Protein AF-A0A1V8SCP2-F1 (afdb_monomer_lite)

Radius of gyration: 25.93 Å; chains: 1; bounding box: 61×87×74 Å

Structure (mmCIF, N/CA/C/O backbone):
data_AF-A0A1V8SCP2-F1
#
_entry.id   AF-A0A1V8SCP2-F1
#
loop_
_atom_site.group_PDB
_atom_site.id
_atom_site.type_symbol
_atom_site.label_atom_id
_atom_site.label_alt_id
_atom_site.label_comp_id
_atom_site.label_asym_id
_atom_site.label_entity_id
_atom_site.label_seq_id
_atom_site.pdbx_PDB_ins_code
_atom_site.Cartn_x
_atom_site.Cartn_y
_atom_site.Cartn_z
_atom_site.occupancy
_atom_site.B_iso_or_equiv
_atom_site.auth_seq_id
_atom_site.auth_comp_id
_atom_site.auth_asym_id
_atom_site.auth_atom_id
_atom_site.pdbx_PDB_model_num
ATOM 1 N N . MET A 1 1 ? 30.614 64.309 38.536 1.00 39.06 1 MET A N 1
ATOM 2 C CA . MET A 1 1 ? 30.114 64.742 37.214 1.00 39.06 1 MET A CA 1
ATOM 3 C C . MET A 1 1 ? 30.644 63.769 36.173 1.00 39.06 1 MET A C 1
ATOM 5 O O . MET A 1 1 ? 31.859 63.655 36.070 1.00 39.06 1 MET A O 1
ATOM 9 N N . PRO A 1 2 ? 29.774 63.002 35.500 1.00 41.06 2 PRO A N 1
ATOM 10 C CA . PRO A 1 2 ? 30.178 62.049 34.470 1.00 41.06 2 PRO A CA 1
ATOM 11 C C . PRO A 1 2 ? 30.396 62.758 33.118 1.00 41.06 2 PRO A C 1
ATOM 13 O O . PRO A 1 2 ? 29.703 63.740 32.846 1.00 41.06 2 PRO A O 1
ATOM 16 N N . PRO A 1 3 ? 31.311 62.282 32.254 1.00 45.09 3 PRO A N 1
ATOM 17 C CA . PRO A 1 3 ? 31.335 62.657 30.844 1.00 45.09 3 PRO A CA 1
ATOM 18 C C . PRO A 1 3 ? 30.371 61.780 30.009 1.00 45.09 3 PRO A C 1
ATOM 20 O O . PRO A 1 3 ? 30.014 60.680 30.436 1.00 45.09 3 PRO A O 1
ATOM 23 N N . PRO A 1 4 ? 29.916 62.272 28.840 1.00 39.94 4 PRO A N 1
ATOM 24 C CA . PRO A 1 4 ? 28.719 61.782 28.158 1.00 39.94 4 PRO A CA 1
ATOM 25 C C . PRO A 1 4 ? 28.940 60.566 27.244 1.00 39.94 4 PRO A C 1
ATOM 27 O O . PRO A 1 4 ? 30.050 60.260 26.807 1.00 39.94 4 PRO A O 1
ATOM 30 N N . ALA A 1 5 ? 27.817 59.901 26.961 1.00 35.22 5 ALA A N 1
ATOM 31 C CA . ALA A 1 5 ? 27.655 58.682 26.179 1.00 35.22 5 ALA A CA 1
ATOM 32 C C . ALA A 1 5 ? 28.136 58.794 24.718 1.00 35.22 5 ALA A C 1
ATOM 34 O O . ALA A 1 5 ? 27.916 59.799 24.042 1.00 35.22 5 ALA A O 1
ATOM 35 N N . ARG A 1 6 ? 28.753 57.713 24.222 1.00 36.31 6 ARG A N 1
ATOM 36 C CA . ARG A 1 6 ? 29.070 57.490 22.804 1.00 36.31 6 ARG A CA 1
ATOM 37 C C . ARG A 1 6 ? 27.878 56.825 22.107 1.00 36.31 6 ARG A C 1
ATOM 39 O O . ARG A 1 6 ? 27.448 55.761 22.540 1.00 36.31 6 ARG A O 1
ATOM 46 N N . ASN A 1 7 ? 27.409 57.418 21.009 1.00 36.25 7 ASN A N 1
ATOM 47 C CA . ASN A 1 7 ? 26.539 56.753 20.034 1.00 36.25 7 ASN A CA 1
ATOM 48 C C . ASN A 1 7 ? 27.289 55.594 19.352 1.00 36.25 7 ASN A C 1
ATOM 50 O O . ASN A 1 7 ? 28.447 55.791 18.961 1.00 36.25 7 ASN A O 1
ATOM 54 N N . PRO A 1 8 ? 26.658 54.429 19.128 1.00 36.25 8 PRO A N 1
ATOM 55 C CA . PRO A 1 8 ? 27.168 53.448 18.186 1.00 36.25 8 PRO A CA 1
ATOM 56 C C . PRO A 1 8 ? 26.881 53.896 16.748 1.00 36.25 8 PRO A C 1
ATOM 58 O O . PRO A 1 8 ? 25.813 54.416 16.432 1.00 36.25 8 PRO A O 1
ATOM 61 N N . ARG A 1 9 ? 27.893 53.711 15.902 1.00 33.97 9 ARG A N 1
ATOM 62 C CA . ARG A 1 9 ? 27.873 53.917 14.455 1.00 33.97 9 ARG A CA 1
ATOM 63 C C . ARG A 1 9 ? 27.003 52.846 13.791 1.00 33.97 9 ARG A C 1
ATOM 65 O O . ARG A 1 9 ? 27.095 51.685 14.176 1.00 33.97 9 ARG A O 1
ATOM 72 N N . ASN A 1 10 ? 26.239 53.250 12.778 1.00 32.25 10 ASN A N 1
ATOM 73 C CA . ASN A 1 10 ? 25.689 52.349 11.768 1.00 32.25 10 ASN A CA 1
ATOM 74 C C . ASN A 1 10 ? 26.851 51.590 11.113 1.00 32.25 10 ASN A C 1
ATOM 76 O O . ASN A 1 10 ? 27.764 52.222 10.579 1.00 32.25 10 ASN A O 1
ATOM 80 N N . GLY A 1 11 ? 26.830 50.265 11.227 1.00 29.78 11 GLY A N 1
ATOM 81 C CA . GLY A 1 11 ? 27.619 49.363 10.403 1.00 29.78 11 GLY A CA 1
ATOM 82 C C . GLY A 1 11 ? 26.740 48.913 9.248 1.00 29.78 11 GLY A C 1
ATOM 83 O O . GLY A 1 11 ? 25.728 48.256 9.474 1.00 29.78 11 GLY A O 1
ATOM 84 N N . ASP A 1 12 ? 27.105 49.355 8.050 1.00 32.94 12 ASP A N 1
ATOM 85 C CA . ASP A 1 12 ? 26.730 48.715 6.800 1.00 32.94 12 ASP A CA 1
ATOM 86 C C . ASP A 1 12 ? 27.425 47.348 6.778 1.00 32.94 12 ASP A C 1
ATOM 88 O O . ASP A 1 12 ? 28.654 47.302 6.747 1.00 32.94 12 ASP A O 1
ATOM 92 N N . ASP A 1 13 ? 26.653 46.262 6.839 1.00 34.16 13 ASP A N 1
ATOM 93 C CA . ASP A 1 13 ? 27.154 44.916 6.564 1.00 34.16 13 ASP A CA 1
ATOM 94 C C . ASP A 1 13 ? 26.587 44.438 5.223 1.00 34.16 13 ASP A C 1
ATOM 96 O O . ASP A 1 13 ? 25.376 44.407 4.987 1.00 34.16 13 ASP A O 1
ATOM 100 N N . ASP A 1 14 ? 27.545 44.121 4.358 1.00 31.27 14 ASP A N 1
ATOM 101 C CA . ASP A 1 14 ? 27.488 43.610 2.999 1.00 31.27 14 ASP A CA 1
ATOM 102 C C . ASP A 1 14 ? 26.334 42.638 2.704 1.00 31.27 14 ASP A C 1
ATOM 104 O O . ASP A 1 14 ? 26.290 41.497 3.174 1.00 31.27 14 ASP A O 1
ATOM 108 N N . VAL A 1 15 ? 25.458 43.064 1.790 1.00 34.59 15 VAL A N 1
ATOM 109 C CA . VAL A 1 15 ? 24.628 42.168 0.980 1.00 34.59 15 VAL A CA 1
ATOM 110 C C . VAL A 1 15 ? 25.565 41.492 -0.018 1.00 34.59 15 VAL A C 1
ATOM 112 O O . VAL A 1 15 ? 25.874 42.044 -1.071 1.00 34.59 15 VAL A O 1
ATOM 115 N N . SER A 1 16 ? 26.076 40.321 0.355 1.00 34.06 16 SER A N 1
ATOM 116 C CA . SER A 1 16 ? 26.804 39.448 -0.561 1.00 34.06 16 SER A CA 1
ATOM 117 C C . SER A 1 16 ? 25.814 38.620 -1.377 1.00 34.06 16 SER A C 1
ATOM 119 O O . SER A 1 16 ? 24.875 38.037 -0.835 1.00 34.06 16 SER A O 1
ATOM 121 N N . ASP A 1 17 ? 26.044 38.631 -2.690 1.00 31.28 17 ASP A N 1
ATOM 122 C CA . ASP A 1 17 ? 25.367 37.864 -3.732 1.00 31.28 17 ASP A CA 1
ATOM 123 C C . ASP A 1 17 ? 25.095 36.415 -3.304 1.00 31.28 17 ASP A C 1
ATOM 125 O O . ASP A 1 17 ? 26.002 35.581 -3.243 1.00 31.28 17 ASP A O 1
ATOM 129 N N . ILE A 1 18 ? 23.822 36.100 -3.066 1.00 33.47 18 ILE A N 1
ATOM 130 C CA . ILE A 1 18 ? 23.335 34.726 -3.145 1.00 33.47 18 ILE A CA 1
ATOM 131 C C . ILE A 1 18 ? 23.105 34.486 -4.630 1.00 33.47 18 ILE A C 1
ATOM 133 O O . ILE A 1 18 ? 22.145 34.979 -5.214 1.00 33.47 18 ILE A O 1
ATOM 137 N N . SER A 1 19 ? 24.059 33.797 -5.246 1.00 30.95 19 SER A N 1
ATOM 138 C CA . SER A 1 19 ? 23.885 33.233 -6.576 1.00 30.95 19 SER A CA 1
ATOM 139 C C . SER A 1 19 ? 22.699 32.276 -6.525 1.00 30.95 19 SER A C 1
ATOM 141 O O . SER A 1 19 ? 22.676 31.348 -5.716 1.00 30.95 19 SER A O 1
ATOM 143 N N . ASP A 1 20 ? 21.710 32.538 -7.374 1.00 30.92 20 ASP A N 1
ATOM 144 C CA . ASP A 1 20 ? 20.650 31.602 -7.714 1.00 30.92 20 ASP A CA 1
ATOM 145 C C . ASP A 1 20 ? 21.301 30.364 -8.355 1.00 30.92 20 ASP A C 1
ATOM 147 O O . ASP A 1 20 ? 21.484 30.293 -9.571 1.00 30.92 20 ASP A O 1
ATOM 151 N N . GLU A 1 21 ? 21.715 29.392 -7.539 1.00 32.94 21 GLU A N 1
ATOM 152 C CA . GLU A 1 21 ? 21.872 28.023 -8.018 1.00 32.94 21 GLU A CA 1
ATOM 153 C C . GLU A 1 21 ? 20.466 27.526 -8.362 1.00 32.94 21 GLU A C 1
ATOM 155 O O . GLU A 1 21 ? 19.689 27.135 -7.488 1.00 32.94 21 GLU A O 1
ATOM 160 N N . GLU A 1 22 ? 20.119 27.621 -9.649 1.00 32.94 22 GLU A N 1
ATOM 161 C CA . GLU A 1 22 ? 18.954 26.963 -10.230 1.00 32.94 22 GLU A CA 1
ATOM 162 C C . GLU A 1 22 ? 18.942 25.509 -9.754 1.00 32.94 22 GLU A C 1
ATOM 164 O O . GLU A 1 22 ? 19.836 24.720 -10.067 1.00 32.94 22 GLU A O 1
ATOM 169 N N . ALA A 1 23 ? 17.932 25.163 -8.953 1.00 34.56 23 ALA A N 1
ATOM 170 C CA . ALA A 1 23 ? 17.681 23.785 -8.580 1.00 34.56 23 ALA A CA 1
ATOM 171 C C . ALA A 1 23 ? 17.589 22.954 -9.875 1.00 34.56 23 ALA A C 1
ATOM 173 O O . ALA A 1 23 ? 16.829 23.342 -10.771 1.00 34.56 23 ALA A O 1
ATOM 174 N N . PRO A 1 24 ? 18.349 21.850 -10.009 1.00 34.34 24 PRO A N 1
ATOM 175 C CA . PRO A 1 24 ? 18.318 21.037 -11.215 1.00 34.34 24 PRO A CA 1
ATOM 176 C C . PRO A 1 24 ? 16.876 20.618 -11.490 1.00 34.34 24 PRO A C 1
ATOM 178 O O . PRO A 1 24 ? 16.173 20.147 -10.591 1.00 34.34 24 PRO A O 1
ATOM 181 N N . SER A 1 25 ? 16.415 20.868 -12.716 1.00 38.66 25 SER A N 1
ATOM 182 C CA . SER A 1 25 ? 15.028 20.611 -13.079 1.00 38.66 25 SER A CA 1
ATOM 183 C C . SER A 1 25 ? 14.723 19.124 -12.871 1.00 38.66 25 SER A C 1
ATOM 185 O O . SER A 1 25 ? 15.417 18.263 -13.409 1.00 38.66 25 SER A O 1
ATOM 187 N N . GLU A 1 26 ? 13.675 18.805 -12.103 1.00 47.06 26 GLU A N 1
ATOM 188 C CA . GLU A 1 26 ? 13.248 17.421 -11.801 1.00 47.06 26 GLU A CA 1
ATOM 189 C C . GLU A 1 26 ? 12.902 16.590 -13.063 1.00 47.06 26 GLU A C 1
ATOM 191 O O . GLU A 1 26 ? 12.574 15.411 -12.973 1.00 47.06 26 GLU A O 1
ATOM 196 N N . LEU A 1 27 ? 12.984 17.189 -14.255 1.00 47.53 27 LEU A N 1
ATOM 197 C CA . LEU A 1 27 ? 12.724 16.573 -15.552 1.00 47.53 27 LEU A CA 1
ATOM 198 C C . LEU A 1 27 ? 13.951 15.879 -16.173 1.00 47.53 27 LEU A C 1
ATOM 200 O O . LEU A 1 27 ? 13.768 15.104 -17.109 1.00 47.53 27 LEU A O 1
ATOM 204 N N . GLU A 1 28 ? 15.175 16.120 -15.684 1.00 50.97 28 GLU A N 1
ATOM 205 C CA . GLU A 1 28 ? 16.408 15.582 -16.299 1.00 50.97 28 GLU A CA 1
ATOM 206 C C . GLU A 1 28 ? 16.680 14.093 -16.008 1.00 50.97 28 GLU A C 1
ATOM 208 O O . GLU A 1 28 ? 17.511 13.491 -16.681 1.00 50.97 28 GLU A O 1
ATOM 213 N N . HIS A 1 29 ? 15.951 13.472 -15.074 1.00 60.38 29 HIS A N 1
ATOM 214 C CA . HIS A 1 29 ? 16.156 12.072 -14.657 1.00 60.38 29 HIS A CA 1
ATOM 215 C C . HIS A 1 29 ? 15.037 11.106 -15.078 1.00 60.38 29 HIS A C 1
ATOM 217 O O . HIS A 1 29 ? 14.964 9.980 -14.592 1.00 60.38 29 HIS A O 1
ATOM 223 N N . LEU A 1 30 ? 14.112 11.524 -15.947 1.00 74.00 30 LEU A N 1
ATOM 224 C CA . LEU A 1 30 ? 13.005 10.651 -16.345 1.00 74.00 30 LEU A CA 1
ATOM 225 C C . LEU A 1 30 ? 13.443 9.666 -17.443 1.00 74.00 30 LEU A C 1
ATOM 227 O O . LEU A 1 30 ? 14.057 10.092 -18.423 1.00 74.00 30 LEU A O 1
ATOM 231 N N . PRO A 1 31 ? 13.039 8.380 -17.367 1.00 82.06 31 PRO A N 1
ATOM 232 C CA . PRO A 1 31 ? 13.322 7.400 -18.410 1.00 82.06 31 PRO A CA 1
ATOM 233 C C . PRO A 1 31 ? 12.894 7.891 -19.795 1.00 82.06 31 PRO A C 1
ATOM 235 O O . PRO A 1 31 ? 11.731 8.261 -20.012 1.00 82.06 31 PRO A O 1
ATOM 238 N N . SER A 1 32 ? 13.833 7.884 -20.737 1.00 84.12 32 SER A N 1
ATOM 239 C CA . SER A 1 32 ? 13.619 8.349 -22.103 1.00 84.12 32 SER A CA 1
ATOM 240 C C . SER A 1 32 ? 12.860 7.323 -22.950 1.00 84.12 32 SER A C 1
ATOM 242 O O . SER A 1 32 ? 13.114 6.120 -22.918 1.00 84.12 32 SER A O 1
ATOM 244 N N . GLU A 1 33 ? 11.929 7.812 -23.771 1.00 86.44 33 GLU A N 1
ATOM 245 C CA . GLU A 1 33 ? 11.191 7.004 -24.756 1.00 86.44 33 GLU A CA 1
ATOM 246 C C . GLU A 1 33 ? 11.901 6.932 -26.117 1.00 86.44 33 GLU A C 1
ATOM 248 O O . GLU A 1 33 ? 11.378 6.348 -27.073 1.00 86.44 33 GLU A O 1
ATOM 253 N N . VAL A 1 34 ? 13.090 7.529 -26.223 1.00 89.12 34 VAL A N 1
ATOM 254 C CA . VAL A 1 34 ? 13.942 7.486 -27.413 1.00 89.12 34 VAL A CA 1
ATOM 255 C C . VAL A 1 34 ? 15.273 6.820 -27.089 1.00 89.12 34 VAL A C 1
ATOM 257 O O . VAL A 1 34 ? 15.707 6.768 -25.945 1.00 89.12 34 VAL A O 1
ATOM 260 N N . CYS A 1 35 ? 15.917 6.267 -28.116 1.00 90.69 35 CYS A N 1
ATOM 261 C CA . CYS A 1 35 ? 17.240 5.676 -27.961 1.00 90.69 35 CYS A CA 1
ATOM 262 C C . CYS A 1 35 ? 18.271 6.787 -27.730 1.00 90.69 35 CYS A C 1
ATOM 264 O O . CYS A 1 35 ? 18.383 7.682 -28.564 1.00 90.69 35 CYS A O 1
ATOM 266 N N . GLU A 1 36 ? 19.038 6.690 -26.649 1.00 91.50 36 GLU A N 1
ATOM 267 C CA . GLU A 1 36 ? 20.069 7.664 -26.257 1.00 91.50 36 GLU A CA 1
ATOM 268 C C . GLU A 1 36 ? 21.440 7.392 -26.901 1.00 91.50 36 GLU A C 1
ATOM 270 O O . GLU A 1 36 ? 22.417 8.077 -26.622 1.00 91.50 36 GLU A O 1
ATOM 275 N N . ASP A 1 37 ? 21.553 6.386 -27.776 1.00 89.88 37 ASP A N 1
ATOM 276 C CA . ASP A 1 37 ? 22.772 6.197 -28.566 1.00 89.88 37 ASP A CA 1
ATOM 277 C C . ASP A 1 37 ? 22.779 7.177 -29.746 1.00 89.88 37 ASP A C 1
ATOM 279 O O . ASP A 1 37 ? 22.026 6.988 -30.703 1.00 89.88 37 ASP A O 1
ATOM 283 N N . ASP A 1 38 ? 23.671 8.171 -29.717 1.00 87.50 38 ASP A N 1
ATOM 284 C CA . ASP A 1 38 ? 23.832 9.196 -30.767 1.00 87.50 38 ASP A CA 1
ATOM 285 C C . ASP A 1 38 ? 24.041 8.622 -32.179 1.00 87.50 38 ASP A C 1
ATOM 287 O O . ASP A 1 38 ? 23.791 9.283 -33.190 1.00 87.50 38 ASP A O 1
ATOM 291 N N . ARG A 1 39 ? 24.520 7.376 -32.285 1.00 86.88 39 ARG A N 1
ATOM 292 C CA . ARG A 1 39 ? 24.737 6.693 -33.573 1.00 86.88 39 ARG A CA 1
ATOM 293 C C . ARG A 1 39 ? 23.454 6.053 -34.108 1.00 86.88 39 ARG A C 1
ATOM 295 O O . ARG A 1 39 ? 23.434 5.569 -35.242 1.00 86.88 39 ARG A O 1
ATOM 302 N N . CYS A 1 40 ? 22.396 5.999 -33.303 1.00 87.75 40 CYS A N 1
ATOM 303 C CA . CYS A 1 40 ? 21.115 5.416 -33.664 1.00 87.75 40 CYS A CA 1
ATOM 304 C C . CYS A 1 40 ? 20.285 6.424 -34.465 1.00 87.75 40 CYS A C 1
ATOM 306 O O . CYS A 1 40 ? 19.596 7.277 -33.921 1.00 87.75 40 CYS A O 1
ATOM 308 N N . ALA A 1 41 ? 20.296 6.285 -35.790 1.00 73.12 41 ALA A N 1
ATOM 309 C CA . ALA A 1 41 ? 19.605 7.202 -36.698 1.00 73.12 41 ALA A CA 1
ATOM 310 C C . ALA A 1 41 ? 18.057 7.110 -36.688 1.00 73.12 41 ALA A C 1
ATOM 312 O O . ALA A 1 41 ? 17.411 7.768 -37.500 1.00 73.12 41 ALA A O 1
ATOM 313 N N . ALA A 1 42 ? 17.434 6.284 -35.836 1.00 63.78 42 ALA A N 1
ATOM 314 C CA . ALA A 1 42 ? 15.980 6.097 -35.832 1.00 63.78 42 ALA A CA 1
ATOM 315 C C . ALA A 1 42 ? 15.403 5.718 -34.460 1.00 63.78 42 ALA A C 1
ATOM 317 O O . ALA A 1 42 ? 16.036 5.006 -33.679 1.00 63.78 42 ALA A O 1
ATOM 318 N N . ALA A 1 43 ? 14.140 6.110 -34.248 1.00 63.44 43 ALA A N 1
ATOM 319 C CA . ALA A 1 43 ? 13.243 5.666 -33.179 1.00 63.44 43 ALA A CA 1
ATOM 320 C C . ALA A 1 43 ? 12.896 4.167 -33.316 1.00 63.44 43 ALA A C 1
ATOM 322 O O . ALA A 1 43 ? 11.756 3.786 -33.588 1.00 63.44 43 ALA A O 1
ATOM 323 N N . GLN A 1 44 ? 13.900 3.296 -33.195 1.00 72.88 44 GLN A N 1
ATOM 324 C CA . GLN A 1 44 ? 13.703 1.851 -33.235 1.00 72.88 44 GLN A CA 1
ATOM 325 C C . GLN A 1 44 ? 13.014 1.400 -31.947 1.00 72.88 44 GLN A C 1
ATOM 327 O O . GLN A 1 44 ? 13.635 1.345 -30.891 1.00 72.88 44 GLN A O 1
ATOM 332 N N . LYS A 1 45 ? 11.727 1.061 -32.044 1.00 82.00 45 LYS A N 1
ATOM 333 C CA . LYS A 1 45 ? 10.987 0.400 -30.964 1.00 82.00 45 LYS A CA 1
ATOM 334 C C . LYS A 1 45 ? 11.224 -1.123 -30.999 1.00 82.00 45 LYS A C 1
ATOM 336 O O . LYS A 1 45 ? 11.417 -1.668 -32.088 1.00 82.00 45 LYS A O 1
ATOM 341 N N . PRO A 1 46 ? 11.174 -1.828 -29.854 1.00 89.94 46 PRO A N 1
ATOM 342 C CA . PRO A 1 46 ? 10.978 -1.294 -28.504 1.00 89.94 46 PRO A CA 1
ATOM 343 C C . PRO A 1 46 ? 12.245 -0.627 -27.943 1.00 89.94 46 PRO A C 1
ATOM 345 O O . PRO A 1 46 ? 13.368 -1.054 -28.243 1.00 89.94 46 PRO A O 1
ATOM 348 N N . ILE A 1 47 ? 12.024 0.418 -27.140 1.00 92.44 47 ILE A N 1
ATOM 349 C CA . ILE A 1 47 ? 13.030 1.072 -26.295 1.00 92.44 47 ILE A CA 1
ATOM 350 C C . ILE A 1 47 ? 12.974 0.425 -24.915 1.00 92.44 47 ILE A C 1
ATOM 352 O O . ILE A 1 47 ? 11.892 0.122 -24.421 1.00 92.44 47 ILE A O 1
ATOM 356 N N . TRP A 1 48 ? 14.143 0.212 -24.325 1.00 94.06 48 TRP A N 1
ATOM 357 C CA . TRP A 1 48 ? 14.317 -0.380 -23.008 1.00 94.06 48 TRP A CA 1
ATOM 358 C C . TRP A 1 48 ? 15.123 0.570 -22.135 1.00 94.06 48 TRP A C 1
ATOM 360 O O . TRP A 1 48 ? 16.163 1.060 -22.572 1.00 94.06 48 TRP A O 1
ATOM 370 N N . HIS A 1 49 ? 14.671 0.784 -20.910 1.00 94.62 49 HIS A N 1
ATOM 371 C CA . HIS A 1 49 ? 15.372 1.539 -19.886 1.00 94.62 49 HIS A CA 1
ATOM 372 C C . HIS A 1 49 ? 16.135 0.588 -18.957 1.00 94.62 49 HIS A C 1
ATOM 374 O O . HIS A 1 49 ? 15.623 -0.469 -18.580 1.00 94.62 49 HIS A O 1
ATOM 380 N N . CYS A 1 50 ? 17.362 0.962 -18.598 1.00 92.50 50 CYS A N 1
ATOM 381 C CA . CYS A 1 50 ? 18.158 0.277 -17.590 1.00 92.50 50 CYS A CA 1
ATOM 382 C C . CYS A 1 50 ? 18.185 1.099 -16.300 1.00 92.50 50 CYS A C 1
ATOM 384 O O . CYS A 1 50 ? 18.846 2.133 -16.260 1.00 92.50 50 CYS A O 1
ATOM 386 N N . VAL A 1 51 ? 17.563 0.595 -15.231 1.00 88.88 51 VAL A N 1
ATOM 387 C CA . VAL A 1 51 ? 17.524 1.272 -13.917 1.00 88.88 51 VAL A CA 1
ATOM 388 C C . VAL A 1 51 ? 18.924 1.443 -13.307 1.00 88.88 51 VAL A C 1
ATOM 390 O O . VAL A 1 51 ? 19.199 2.404 -12.597 1.00 88.88 51 VAL A O 1
ATOM 393 N N . ASP A 1 52 ? 19.844 0.522 -13.597 1.00 88.12 52 ASP A N 1
ATOM 394 C CA . ASP A 1 52 ? 21.213 0.568 -13.074 1.00 88.12 52 ASP A CA 1
ATOM 395 C C . ASP A 1 52 ? 22.114 1.579 -13.790 1.00 88.12 52 ASP A C 1
ATOM 397 O O . ASP A 1 52 ? 23.042 2.117 -13.184 1.00 88.12 52 ASP A O 1
ATOM 401 N N . CYS A 1 53 ? 21.876 1.805 -15.082 1.00 90.94 53 CYS A N 1
ATOM 402 C CA . CYS A 1 53 ? 22.659 2.730 -15.901 1.00 90.94 53 CYS A CA 1
ATOM 403 C C . CYS A 1 53 ? 21.959 4.065 -16.143 1.00 90.94 53 CYS A C 1
ATOM 405 O O . CYS A 1 53 ? 22.544 4.892 -16.837 1.00 90.94 53 CYS A O 1
ATOM 407 N N . ASP A 1 54 ? 20.732 4.226 -15.644 1.00 90.81 54 ASP A N 1
ATOM 408 C CA . ASP A 1 54 ? 19.863 5.385 -15.861 1.00 90.81 54 ASP A CA 1
ATOM 409 C C . ASP A 1 54 ? 19.861 5.851 -17.327 1.00 90.81 54 ASP A C 1
ATOM 411 O O . ASP A 1 54 ? 20.162 6.993 -17.654 1.00 90.81 54 ASP A O 1
ATOM 415 N N . SER A 1 55 ? 19.664 4.902 -18.247 1.00 92.69 55 SER A N 1
ATOM 416 C CA . SER A 1 55 ? 19.739 5.177 -19.687 1.00 92.69 55 SER A CA 1
ATOM 417 C C . SER A 1 55 ? 18.885 4.231 -20.522 1.00 92.69 55 SER A C 1
ATOM 419 O O . SER A 1 55 ? 18.589 3.096 -20.123 1.00 92.69 55 SER A O 1
ATOM 421 N N . SER A 1 56 ? 18.475 4.715 -21.695 1.00 93.62 56 SER A N 1
ATOM 422 C CA . SER A 1 56 ? 17.420 4.112 -22.514 1.00 93.62 56 SER A CA 1
ATOM 423 C C . SER A 1 56 ? 17.902 3.808 -23.934 1.00 93.62 56 SER A C 1
ATOM 425 O O . SER A 1 56 ? 18.355 4.681 -24.673 1.00 93.62 56 SER A O 1
ATOM 427 N N . TYR A 1 57 ? 17.784 2.547 -24.358 1.00 93.69 57 TYR A N 1
ATOM 428 C CA . TYR A 1 57 ? 18.304 2.077 -25.646 1.00 93.69 57 TYR A CA 1
ATOM 429 C C . TYR A 1 57 ? 17.313 1.182 -26.381 1.00 93.69 57 TYR A C 1
ATOM 431 O O . TYR A 1 57 ? 16.589 0.384 -25.784 1.00 93.69 57 TYR A O 1
ATOM 439 N N . CYS A 1 58 ? 17.337 1.230 -27.713 1.00 93.25 58 CYS A N 1
ATOM 440 C CA . CYS A 1 58 ? 16.632 0.238 -28.518 1.00 93.25 58 CYS A CA 1
ATOM 441 C C . CYS A 1 58 ? 17.268 -1.153 -28.375 1.00 93.25 58 CYS A C 1
ATOM 443 O O . CYS A 1 58 ? 18.430 -1.306 -27.984 1.00 93.25 58 CYS A O 1
ATOM 445 N N . SER A 1 59 ? 16.525 -2.188 -28.769 1.00 92.06 59 SER A N 1
ATOM 446 C CA . SER A 1 59 ? 17.003 -3.582 -28.728 1.00 92.06 59 SER A CA 1
ATOM 447 C C . SER A 1 59 ? 18.350 -3.800 -29.434 1.00 92.06 59 SER A C 1
ATOM 449 O O . SER A 1 59 ? 19.133 -4.642 -28.994 1.00 92.06 59 SER A O 1
ATOM 451 N N . THR A 1 60 ? 18.619 -3.036 -30.496 1.00 91.50 60 THR A N 1
ATOM 452 C CA . THR A 1 60 ? 19.849 -3.107 -31.298 1.00 91.50 60 THR A CA 1
ATOM 453 C C . THR A 1 60 ? 21.031 -2.424 -30.610 1.00 91.50 60 THR A C 1
ATOM 455 O O . THR A 1 60 ? 22.139 -2.958 -30.618 1.00 91.50 60 THR A O 1
ATOM 458 N N . CYS A 1 61 ? 20.804 -1.262 -29.992 1.00 93.06 61 CYS A N 1
ATOM 459 C CA . CYS A 1 61 ? 21.843 -0.476 -29.325 1.00 93.06 61 CYS A CA 1
ATOM 460 C C . CYS A 1 61 ? 22.169 -0.990 -27.924 1.00 93.06 61 CYS A C 1
ATOM 462 O O . CYS A 1 61 ? 23.296 -0.808 -27.468 1.00 93.06 61 CYS A O 1
ATOM 464 N N . TRP A 1 62 ? 21.230 -1.675 -27.263 1.00 92.69 62 TRP A N 1
ATOM 465 C CA . TRP A 1 62 ? 21.424 -2.248 -25.932 1.00 92.69 62 TRP A CA 1
ATOM 466 C C . TRP A 1 62 ? 22.734 -3.041 -25.790 1.00 92.69 62 TRP A C 1
ATOM 468 O O . TRP A 1 62 ? 23.565 -2.636 -24.985 1.00 92.69 62 TRP A O 1
ATOM 478 N N . PRO A 1 63 ? 23.006 -4.107 -26.575 1.00 92.69 63 PRO A N 1
ATOM 479 C CA . PRO A 1 63 ? 24.228 -4.904 -26.415 1.00 92.69 63 PRO A CA 1
ATOM 480 C C . PRO A 1 63 ? 25.515 -4.175 -26.841 1.00 92.69 63 PRO A C 1
ATOM 482 O O . PRO A 1 63 ? 26.611 -4.695 -26.612 1.00 92.69 63 PRO A O 1
ATOM 485 N N . LEU A 1 64 ? 25.409 -3.008 -27.488 1.00 91.56 64 LEU A N 1
ATOM 486 C CA . LEU A 1 64 ? 26.566 -2.200 -27.886 1.00 91.56 64 LEU A CA 1
ATOM 487 C C . LEU A 1 64 ? 27.121 -1.386 -26.714 1.00 91.56 64 LEU A C 1
ATOM 489 O O . LEU A 1 64 ? 28.304 -1.029 -26.733 1.00 91.56 64 LEU A O 1
ATOM 493 N N . GLN A 1 65 ? 26.302 -1.140 -25.688 1.00 92.12 65 GLN A N 1
ATOM 494 C CA . GLN A 1 65 ? 26.714 -0.392 -24.507 1.00 92.12 65 GLN A CA 1
ATOM 495 C C . GLN A 1 65 ? 27.634 -1.232 -23.628 1.00 92.12 65 GLN A C 1
ATOM 497 O O . GLN A 1 65 ? 27.402 -2.419 -23.397 1.00 92.12 65 GLN A O 1
ATOM 502 N N . GLY A 1 66 ? 28.705 -0.609 -23.132 1.00 90.69 66 GLY A N 1
ATOM 503 C CA . GLY A 1 66 ? 29.731 -1.269 -22.321 1.00 90.69 66 GLY A CA 1
ATOM 504 C C . GLY A 1 66 ? 29.170 -2.101 -21.155 1.00 90.69 66 GLY A C 1
ATOM 505 O O . GLY A 1 66 ? 29.542 -3.275 -21.063 1.00 90.69 66 GLY A O 1
ATOM 506 N N . PRO A 1 67 ? 28.280 -1.539 -20.311 1.00 91.25 67 PRO A N 1
ATOM 507 C CA . PRO A 1 67 ? 27.660 -2.248 -19.184 1.00 91.25 67 PRO A CA 1
ATOM 508 C C . PRO A 1 67 ? 26.741 -3.406 -19.595 1.00 91.25 67 PRO A C 1
ATOM 510 O O . PRO A 1 67 ? 26.624 -4.389 -18.876 1.00 91.25 67 PRO A O 1
ATOM 513 N N . HIS A 1 68 ? 26.143 -3.340 -20.784 1.00 92.88 68 HIS A N 1
ATOM 514 C CA . HIS A 1 68 ? 25.147 -4.306 -21.261 1.00 92.88 68 HIS A CA 1
ATOM 515 C C . HIS A 1 68 ? 25.749 -5.458 -22.080 1.00 92.88 68 HIS A C 1
ATOM 517 O O . HIS A 1 68 ? 25.027 -6.294 -22.633 1.00 92.88 68 HIS A O 1
ATOM 523 N N . LYS A 1 69 ? 27.082 -5.513 -22.196 1.00 90.12 69 LYS A N 1
ATOM 524 C CA . LYS A 1 69 ? 27.760 -6.600 -22.904 1.00 90.12 69 LYS A CA 1
ATOM 525 C C . LYS A 1 69 ? 27.531 -7.942 -22.202 1.00 90.12 69 LYS A C 1
ATOM 527 O O . LYS A 1 69 ? 27.502 -7.998 -20.971 1.00 90.12 69 LYS A O 1
ATOM 532 N N . PRO A 1 70 ? 27.486 -9.056 -22.955 1.00 82.12 70 PRO A N 1
ATOM 533 C CA . PRO A 1 70 ? 27.407 -10.384 -22.361 1.00 82.12 70 PRO A CA 1
ATOM 534 C C . PRO A 1 70 ? 28.510 -10.584 -21.311 1.00 82.12 70 PRO A C 1
ATOM 536 O O . PRO A 1 70 ? 29.678 -10.299 -21.585 1.00 82.12 70 PRO A O 1
ATOM 539 N N . LYS A 1 71 ? 28.141 -11.109 -20.134 1.00 84.88 71 LYS A N 1
ATOM 540 C CA . LYS A 1 71 ? 28.996 -11.337 -18.943 1.00 84.88 71 LYS A CA 1
ATOM 541 C C . LYS A 1 71 ? 29.291 -10.114 -18.068 1.00 84.88 71 LYS A C 1
ATOM 543 O O . LYS A 1 71 ? 29.938 -10.284 -17.034 1.00 84.88 71 LYS A O 1
ATOM 548 N N . LYS A 1 72 ? 28.845 -8.913 -18.436 1.00 87.56 72 LYS A N 1
ATOM 549 C CA . LYS A 1 72 ? 28.799 -7.788 -17.496 1.00 87.56 72 LYS A CA 1
ATOM 550 C C . LYS A 1 72 ? 27.568 -7.922 -16.601 1.00 87.56 72 LYS A C 1
ATOM 552 O O . LYS A 1 72 ? 26.581 -8.544 -16.988 1.00 87.56 72 LYS A O 1
ATOM 557 N N . ARG A 1 73 ? 27.705 -7.432 -15.375 1.00 87.00 73 ARG A N 1
ATOM 558 C CA . ARG A 1 73 ? 26.725 -7.552 -14.298 1.00 87.00 73 ARG A CA 1
ATOM 559 C C . ARG A 1 73 ? 26.540 -6.178 -13.660 1.00 87.00 73 ARG A C 1
ATOM 561 O O . ARG A 1 73 ? 27.511 -5.416 -13.619 1.00 87.00 73 ARG A O 1
ATOM 568 N N . GLY A 1 74 ? 25.319 -5.915 -13.214 1.00 83.38 74 GLY A N 1
ATOM 569 C CA . GLY A 1 74 ? 24.910 -4.722 -12.492 1.00 83.38 74 GLY A CA 1
ATOM 570 C C . GLY A 1 74 ? 25.407 -4.716 -11.052 1.00 83.38 74 GLY A C 1
ATOM 571 O O . GLY A 1 74 ? 26.278 -5.508 -10.664 1.00 83.38 74 GLY A O 1
ATOM 572 N N . ARG A 1 75 ? 24.864 -3.794 -10.255 1.00 81.12 75 ARG A N 1
ATOM 573 C CA . ARG A 1 75 ? 25.272 -3.599 -8.847 1.00 81.12 75 ARG A CA 1
ATOM 574 C C . ARG A 1 75 ? 24.920 -4.793 -7.960 1.00 81.12 75 ARG A C 1
ATOM 576 O O . ARG A 1 75 ? 25.652 -5.100 -7.026 1.00 81.12 75 ARG A O 1
ATOM 583 N N . ASP A 1 76 ? 23.837 -5.469 -8.301 1.00 77.94 76 ASP A N 1
ATOM 584 C CA . ASP A 1 76 ? 23.303 -6.678 -7.671 1.00 77.94 76 ASP A CA 1
ATOM 585 C C . ASP A 1 76 ? 24.018 -7.970 -8.110 1.00 77.94 76 ASP A C 1
ATOM 587 O O . ASP A 1 76 ? 23.742 -9.059 -7.610 1.00 77.94 76 ASP A O 1
ATOM 591 N N . GLY A 1 77 ? 24.963 -7.876 -9.049 1.00 81.81 77 GLY A N 1
ATOM 592 C CA . GLY A 1 77 ? 25.620 -9.043 -9.621 1.00 81.81 77 GLY A CA 1
ATOM 593 C C . GLY A 1 77 ? 24.761 -9.803 -10.638 1.00 81.81 77 GLY A C 1
ATOM 594 O O . GLY A 1 77 ? 25.192 -10.874 -11.081 1.00 81.81 77 GLY A O 1
ATOM 595 N N . LEU A 1 78 ? 23.612 -9.276 -11.060 1.00 83.56 78 LEU A N 1
ATOM 596 C CA . LEU A 1 78 ? 22.755 -9.844 -12.100 1.00 83.56 78 LEU A CA 1
ATOM 597 C C . LEU A 1 78 ? 22.998 -9.157 -13.456 1.00 83.56 78 LEU A C 1
ATOM 599 O O . LEU A 1 78 ? 23.645 -8.111 -13.532 1.00 83.56 78 LEU A O 1
ATOM 603 N N . PRO A 1 79 ? 22.592 -9.764 -14.585 1.00 86.50 79 PRO A N 1
ATOM 604 C CA . PRO A 1 79 ? 22.584 -9.069 -15.868 1.00 86.50 79 PRO A CA 1
ATOM 605 C C . PRO A 1 79 ? 21.661 -7.848 -15.815 1.00 86.50 79 PRO A C 1
ATOM 607 O O . PRO A 1 79 ? 20.582 -7.921 -15.244 1.00 86.50 79 PRO A O 1
ATOM 610 N N . HIS A 1 80 ? 22.055 -6.762 -16.478 1.00 90.31 80 HIS A N 1
ATOM 611 C CA . HIS A 1 80 ? 21.215 -5.571 -16.586 1.00 90.31 80 HIS A CA 1
ATOM 612 C C . HIS A 1 80 ? 19.864 -5.920 -17.230 1.00 90.31 80 HIS A C 1
ATOM 614 O O . HIS A 1 80 ? 19.825 -6.489 -18.329 1.00 90.31 80 HIS A O 1
ATOM 620 N N . GLU A 1 81 ? 18.775 -5.562 -16.553 1.00 90.12 81 GLU A N 1
ATOM 621 C CA . GLU A 1 81 ? 17.407 -5.843 -16.984 1.00 90.12 81 GLU A CA 1
ATOM 622 C C . GLU A 1 81 ? 16.894 -4.788 -17.970 1.00 90.12 81 GLU A C 1
ATOM 624 O O . GLU A 1 81 ? 17.189 -3.599 -17.850 1.00 90.12 81 GLU A O 1
ATOM 629 N N . LYS A 1 82 ? 16.125 -5.247 -18.963 1.00 93.19 82 LYS A N 1
ATOM 630 C CA . LYS A 1 82 ? 15.436 -4.396 -19.933 1.00 93.19 82 LYS A CA 1
ATOM 631 C C . LYS A 1 82 ? 14.027 -4.092 -19.433 1.00 93.19 82 LYS A C 1
ATOM 633 O O . LYS A 1 82 ? 13.161 -4.960 -19.522 1.00 93.19 82 LYS A O 1
ATOM 638 N N . THR A 1 83 ? 13.789 -2.859 -19.009 1.00 92.38 83 THR A N 1
ATOM 639 C CA . THR A 1 83 ? 12.482 -2.426 -18.495 1.00 92.38 83 THR A CA 1
ATOM 640 C C . THR A 1 83 ? 11.798 -1.492 -19.488 1.00 92.38 83 THR A C 1
ATOM 642 O O . THR A 1 83 ? 12.465 -0.740 -20.196 1.00 92.38 83 THR A O 1
ATOM 645 N N . ASP A 1 84 ? 10.469 -1.525 -19.575 1.00 90.94 84 ASP A N 1
ATOM 646 C CA . ASP A 1 84 ? 9.727 -0.516 -20.339 1.00 90.94 84 ASP A CA 1
ATOM 647 C C . ASP A 1 84 ? 9.924 0.874 -19.686 1.00 90.94 84 ASP A C 1
ATOM 649 O O . ASP A 1 84 ? 9.680 1.004 -18.480 1.00 90.94 84 ASP A O 1
ATOM 653 N N . PRO A 1 85 ? 10.359 1.913 -20.429 1.00 90.50 85 PRO A N 1
ATOM 654 C CA . PRO A 1 85 ? 10.540 3.260 -19.887 1.00 90.50 85 PRO A CA 1
ATOM 655 C C . PRO A 1 85 ? 9.295 3.833 -19.199 1.00 90.50 85 PRO A C 1
ATOM 657 O O . PRO A 1 85 ? 9.427 4.538 -18.199 1.00 90.50 85 PRO A O 1
ATOM 660 N N . LEU A 1 86 ? 8.088 3.524 -19.687 1.00 87.12 86 LEU A N 1
ATOM 661 C CA . LEU A 1 86 ? 6.839 3.993 -19.079 1.00 87.12 86 LEU A CA 1
ATOM 662 C C . LEU A 1 86 ? 6.608 3.336 -17.717 1.00 87.12 86 LEU A C 1
ATOM 664 O O . LEU A 1 86 ? 6.287 4.018 -16.741 1.00 87.12 86 LEU A O 1
ATOM 668 N N . VAL A 1 87 ? 6.860 2.027 -17.627 1.00 88.25 87 VAL A N 1
ATOM 669 C CA . VAL A 1 87 ? 6.779 1.281 -16.365 1.00 88.25 87 VAL A CA 1
ATOM 670 C C . VAL A 1 87 ? 7.815 1.801 -15.372 1.00 88.25 87 VAL A C 1
ATOM 672 O O . VAL A 1 87 ? 7.465 2.050 -14.219 1.00 88.25 87 VAL A O 1
ATOM 675 N N . ALA A 1 88 ? 9.057 2.016 -15.817 1.00 89.50 88 ALA A N 1
ATOM 676 C CA . ALA A 1 88 ? 10.120 2.572 -14.984 1.00 89.50 88 ALA A CA 1
ATOM 677 C C . ALA A 1 88 ? 9.747 3.965 -14.457 1.00 89.50 88 ALA A C 1
ATOM 679 O O . ALA A 1 88 ? 9.804 4.192 -13.252 1.00 89.50 88 ALA A O 1
ATOM 680 N N . ARG A 1 89 ? 9.262 4.860 -15.329 1.00 88.00 89 ARG A N 1
ATOM 681 C CA . ARG A 1 89 ? 8.824 6.215 -14.959 1.00 88.00 89 ARG A CA 1
ATOM 682 C C . ARG A 1 89 ? 7.688 6.189 -13.936 1.00 88.00 89 ARG A C 1
ATOM 684 O O . ARG A 1 89 ? 7.694 6.953 -12.975 1.00 88.00 89 ARG A O 1
ATOM 691 N N . ARG A 1 90 ? 6.708 5.302 -14.129 1.00 86.94 90 ARG A N 1
ATOM 692 C CA . ARG A 1 90 ? 5.580 5.135 -13.204 1.00 86.94 90 ARG A CA 1
ATOM 693 C C . ARG A 1 90 ? 6.046 4.642 -11.836 1.00 86.94 90 ARG A C 1
ATOM 695 O O . ARG A 1 90 ? 5.623 5.193 -10.825 1.00 86.94 90 ARG A O 1
ATOM 702 N N . LEU A 1 91 ? 6.899 3.618 -11.794 1.00 88.69 91 LEU A N 1
ATOM 703 C CA . LEU A 1 91 ? 7.423 3.081 -10.536 1.00 88.69 91 LEU A CA 1
ATOM 704 C C . LEU A 1 91 ? 8.320 4.091 -9.818 1.00 88.69 91 LEU A C 1
ATOM 706 O O . LEU A 1 91 ? 8.193 4.239 -8.604 1.00 88.69 91 LEU A O 1
ATOM 710 N N . ASP A 1 92 ? 9.152 4.825 -10.554 1.00 87.75 92 ASP A N 1
ATOM 711 C CA . ASP A 1 92 ? 9.985 5.894 -10.005 1.00 87.75 92 ASP A CA 1
ATOM 712 C C . ASP A 1 92 ? 9.128 6.982 -9.343 1.00 87.75 92 ASP A C 1
ATOM 714 O O . ASP A 1 92 ? 9.320 7.281 -8.169 1.00 87.75 92 ASP A O 1
ATOM 718 N N . ALA A 1 93 ? 8.064 7.447 -10.005 1.00 85.56 93 ALA A N 1
ATOM 719 C CA . ALA A 1 93 ? 7.131 8.422 -9.428 1.00 85.56 93 ALA A CA 1
ATOM 720 C C . ALA A 1 93 ? 6.394 7.924 -8.160 1.00 85.56 93 ALA A C 1
ATOM 722 O O . ALA A 1 93 ? 5.886 8.725 -7.367 1.00 85.56 93 ALA A O 1
ATOM 723 N N . ILE A 1 94 ? 6.287 6.604 -7.960 1.00 87.31 94 ILE A N 1
ATOM 724 C CA . ILE A 1 94 ? 5.718 6.003 -6.742 1.00 87.31 94 ILE A CA 1
ATOM 725 C C . ILE A 1 94 ? 6.772 5.901 -5.636 1.00 87.31 94 ILE A C 1
ATOM 727 O O . ILE A 1 94 ? 6.466 6.192 -4.477 1.00 87.31 94 ILE A O 1
ATOM 731 N N . LEU A 1 95 ? 7.973 5.433 -5.979 1.00 86.62 95 LEU A N 1
ATOM 732 C CA . LEU A 1 95 ? 9.054 5.137 -5.036 1.00 86.62 95 LEU A CA 1
ATOM 733 C C . LEU A 1 95 ? 9.810 6.395 -4.594 1.00 86.62 95 LEU A C 1
ATOM 735 O O . LEU A 1 95 ? 10.268 6.460 -3.454 1.00 86.62 95 LEU A O 1
ATOM 739 N N . ASN A 1 96 ? 9.865 7.400 -5.463 1.00 84.69 96 ASN A N 1
ATOM 740 C CA . ASN A 1 96 ? 10.477 8.704 -5.253 1.00 84.69 96 ASN A CA 1
ATOM 741 C C . ASN A 1 96 ? 9.398 9.797 -5.366 1.00 84.69 96 ASN A C 1
ATOM 743 O O . ASN A 1 96 ? 9.352 10.539 -6.347 1.00 84.69 96 ASN A O 1
ATOM 747 N N . PRO A 1 97 ? 8.480 9.897 -4.384 1.00 82.38 97 PRO A N 1
ATOM 748 C CA . PRO A 1 97 ? 7.413 10.887 -4.426 1.00 82.38 97 PRO A CA 1
ATOM 749 C C . PRO A 1 97 ? 7.973 12.314 -4.369 1.00 82.38 97 PRO A C 1
ATOM 751 O O . PRO A 1 97 ? 9.037 12.561 -3.791 1.00 82.38 97 PRO A O 1
ATOM 754 N N . THR A 1 98 ? 7.202 13.259 -4.916 1.00 81.06 98 THR A N 1
ATOM 755 C CA . THR A 1 98 ? 7.542 14.687 -4.905 1.00 81.06 98 THR A CA 1
ATOM 756 C C . THR A 1 98 ? 7.896 15.183 -3.503 1.00 81.06 98 THR A C 1
ATOM 758 O O . THR A 1 98 ? 7.339 14.747 -2.488 1.00 81.06 98 THR A O 1
ATOM 761 N N . LYS A 1 99 ? 8.854 16.106 -3.459 1.00 82.19 99 LYS A N 1
ATOM 762 C CA . LYS A 1 99 ? 9.310 16.775 -2.238 1.00 82.19 99 LYS A CA 1
ATOM 763 C C . LYS A 1 99 ? 8.685 18.161 -2.082 1.00 82.19 99 LYS A C 1
ATOM 765 O O . LYS A 1 99 ? 8.894 18.781 -1.041 1.00 82.19 99 LYS A O 1
ATOM 770 N N . ASP A 1 100 ? 7.921 18.625 -3.075 1.00 83.06 100 ASP A N 1
ATOM 771 C CA . ASP A 1 100 ? 7.243 19.918 -3.039 1.00 83.06 100 ASP A CA 1
ATOM 772 C C . ASP A 1 100 ? 6.134 19.922 -1.966 1.00 83.06 100 ASP A C 1
ATOM 774 O O . ASP A 1 100 ? 5.154 19.174 -2.081 1.00 83.06 100 ASP A O 1
ATOM 778 N N . PRO A 1 101 ? 6.241 20.766 -0.921 1.00 78.81 101 PRO A N 1
ATOM 779 C CA . PRO A 1 101 ? 5.235 20.853 0.130 1.00 78.81 101 PRO A CA 1
ATOM 780 C C . PRO A 1 101 ? 3.833 21.218 -0.372 1.00 78.81 101 PRO A C 1
ATOM 782 O O . PRO A 1 101 ? 2.850 20.755 0.214 1.00 78.81 101 PRO A O 1
ATOM 785 N N . LEU A 1 102 ? 3.725 22.036 -1.426 1.00 81.44 102 LEU A N 1
ATOM 786 C CA . LEU A 1 102 ? 2.430 22.465 -1.964 1.00 81.44 102 LEU A CA 1
ATOM 787 C C . LEU A 1 102 ? 1.721 21.309 -2.665 1.00 81.44 102 LEU A C 1
ATOM 789 O O . LEU A 1 102 ? 0.543 21.052 -2.396 1.00 81.44 102 LEU A O 1
ATOM 793 N N . GLU A 1 103 ? 2.444 20.563 -3.499 1.00 82.31 103 GLU A N 1
ATOM 794 C CA . GLU A 1 103 ? 1.894 19.374 -4.143 1.00 82.31 103 GLU A CA 1
ATOM 795 C C . GLU A 1 103 ? 1.558 18.280 -3.120 1.00 82.31 103 GLU A C 1
ATOM 797 O O . GLU A 1 103 ? 0.475 17.695 -3.181 1.00 82.31 103 GLU A O 1
ATOM 802 N N . ILE A 1 104 ? 2.405 18.065 -2.106 1.00 78.94 104 ILE A N 1
ATOM 803 C CA . ILE A 1 104 ? 2.104 17.151 -0.990 1.00 78.94 104 ILE A CA 1
ATOM 804 C C . ILE A 1 104 ? 0.793 17.552 -0.293 1.00 78.94 104 ILE A C 1
ATOM 806 O O . ILE A 1 104 ? -0.059 16.699 -0.033 1.00 78.94 104 ILE A O 1
ATOM 810 N N . GLN A 1 105 ? 0.594 18.843 -0.008 1.00 77.62 105 GLN A N 1
ATOM 811 C CA . GLN A 1 105 ? -0.639 19.333 0.613 1.00 77.62 105 GLN A CA 1
ATOM 812 C C . GLN A 1 105 ? -1.863 19.087 -0.278 1.00 77.62 105 GLN A C 1
ATOM 814 O O . GLN A 1 105 ? -2.900 18.634 0.215 1.00 77.62 105 GLN A O 1
ATOM 819 N N . ARG A 1 106 ? -1.743 19.339 -1.586 1.00 81.31 106 ARG A N 1
ATOM 820 C CA . ARG A 1 106 ? -2.811 19.095 -2.564 1.00 81.31 106 ARG A CA 1
ATOM 821 C C . ARG A 1 106 ? -3.182 17.613 -2.638 1.00 81.31 106 ARG A C 1
ATOM 823 O O . ARG A 1 106 ? -4.367 17.277 -2.634 1.00 81.31 106 ARG A O 1
ATOM 830 N N . LEU A 1 107 ? -2.182 16.732 -2.669 1.00 81.88 107 LEU A N 1
ATOM 831 C CA . LEU A 1 107 ? -2.371 15.281 -2.669 1.00 81.88 107 LEU A CA 1
ATOM 832 C C . LEU A 1 107 ? -3.080 14.814 -1.393 1.00 81.88 107 LEU A C 1
ATOM 834 O O . LEU A 1 107 ? -4.037 14.048 -1.474 1.00 81.88 107 LEU A O 1
ATOM 838 N N . HIS A 1 108 ? -2.684 15.327 -0.226 1.00 79.38 108 HIS A N 1
ATOM 839 C CA . HIS A 1 108 ? -3.366 15.022 1.033 1.00 79.38 108 HIS A CA 1
ATOM 840 C C . HIS A 1 108 ? -4.807 15.534 1.083 1.00 79.38 108 HIS A C 1
ATOM 842 O O . HIS A 1 108 ? -5.667 14.849 1.633 1.00 79.38 108 HIS A O 1
ATOM 848 N N . ALA A 1 109 ? -5.087 16.712 0.520 1.00 78.19 109 ALA A N 1
ATOM 849 C CA . ALA A 1 109 ? -6.448 17.235 0.428 1.00 78.19 109 ALA A CA 1
ATOM 850 C C . ALA A 1 109 ? -7.335 16.333 -0.447 1.00 78.19 109 ALA A C 1
ATOM 852 O O . ALA A 1 109 ? -8.465 16.030 -0.068 1.00 78.19 109 ALA A O 1
ATOM 853 N N . ALA A 1 110 ? -6.808 15.838 -1.572 1.00 78.81 110 ALA A N 1
ATOM 854 C CA . ALA A 1 110 ? -7.513 14.885 -2.429 1.00 78.81 110 ALA A CA 1
ATOM 855 C C . ALA A 1 110 ? -7.735 13.521 -1.742 1.00 78.81 110 ALA A C 1
ATOM 857 O O . ALA A 1 110 ? -8.803 12.923 -1.885 1.00 78.81 110 ALA A O 1
ATOM 858 N N . ASP A 1 111 ? -6.759 13.052 -0.958 1.00 81.56 111 ASP A N 1
ATOM 859 C CA . ASP A 1 111 ? -6.824 11.776 -0.232 1.00 81.56 111 ASP A CA 1
ATOM 860 C C . ASP A 1 111 ? -7.873 11.776 0.894 1.00 81.56 111 ASP A C 1
ATOM 862 O O . ASP A 1 111 ? -8.365 10.713 1.270 1.00 81.56 111 ASP A O 1
ATOM 866 N N . GLN A 1 112 ? -8.311 12.947 1.384 1.00 80.00 112 GLN A N 1
ATOM 867 C CA . GLN A 1 112 ? -9.349 13.034 2.422 1.00 80.00 112 GLN A CA 1
ATOM 868 C C . GLN A 1 112 ? -10.656 12.328 2.035 1.00 80.00 112 GLN A C 1
ATOM 870 O O . GLN A 1 112 ? -11.322 11.759 2.898 1.00 80.00 112 GLN A O 1
ATOM 875 N N . LEU A 1 113 ? -11.013 12.325 0.747 1.00 82.62 113 LEU A N 1
ATOM 876 C CA . LEU A 1 113 ? -12.227 11.672 0.240 1.00 82.62 113 LEU A CA 1
ATOM 877 C C . LEU A 1 113 ? -12.143 10.140 0.246 1.00 82.62 113 LEU A C 1
ATOM 879 O O . LEU A 1 113 ? -13.124 9.465 -0.080 1.00 82.62 113 LEU A O 1
ATOM 883 N N . THR A 1 114 ? -10.975 9.589 0.574 1.00 88.88 114 THR A N 1
ATOM 884 C CA . THR A 1 114 ? -10.727 8.147 0.659 1.00 88.88 114 THR A CA 1
ATOM 885 C C . THR A 1 114 ? -10.774 7.626 2.090 1.00 88.88 114 THR A C 1
ATOM 887 O O . THR A 1 114 ? -10.766 6.412 2.289 1.00 88.88 114 THR A O 1
ATOM 890 N N . LYS A 1 115 ? -10.907 8.518 3.082 1.00 90.12 115 LYS A N 1
ATOM 891 C CA . LYS A 1 115 ? -11.054 8.144 4.489 1.00 90.12 115 LYS A CA 1
ATOM 892 C C . LYS A 1 115 ? -12.274 7.270 4.690 1.00 90.12 115 LYS A C 1
ATOM 894 O O . LYS A 1 115 ? -13.370 7.633 4.281 1.00 90.12 115 LYS A O 1
ATOM 899 N N . TRP A 1 116 ? -12.086 6.144 5.360 1.00 92.69 116 TRP A N 1
ATOM 900 C CA . TRP A 1 116 ? -13.160 5.229 5.712 1.00 92.69 116 TRP A CA 1
ATOM 901 C C . TRP A 1 116 ? -13.592 5.412 7.153 1.00 92.69 116 TRP A C 1
ATOM 903 O O . TRP A 1 116 ? -14.734 5.797 7.386 1.00 92.69 116 TRP A O 1
ATOM 913 N N . PHE A 1 117 ? -12.689 5.216 8.107 1.00 92.88 117 PHE A N 1
ATOM 914 C CA . PHE A 1 117 ? -12.978 5.480 9.509 1.00 92.88 117 PHE A CA 1
ATOM 915 C C . PHE A 1 117 ? -11.732 5.915 10.268 1.00 92.88 117 PHE A C 1
ATOM 917 O O . PHE A 1 117 ? -10.608 5.679 9.825 1.00 92.88 117 PHE A O 1
ATOM 924 N N . GLY A 1 118 ? -11.933 6.534 11.429 1.00 90.62 118 GLY A N 1
ATOM 925 C CA . GLY A 1 118 ? -10.856 6.997 12.295 1.00 90.62 118 GLY A CA 1
ATOM 926 C C . GLY A 1 118 ? -11.279 7.267 13.728 1.00 90.62 118 GLY A C 1
ATOM 927 O O . GLY A 1 118 ? -12.460 7.222 14.069 1.00 90.62 118 GLY A O 1
ATOM 928 N N . VAL A 1 119 ? -10.290 7.573 14.567 1.00 88.25 119 VAL A N 1
ATOM 929 C CA . VAL A 1 119 ? -10.500 8.061 15.932 1.00 88.25 119 VAL A CA 1
ATOM 930 C C . VAL A 1 119 ? -10.016 9.498 16.053 1.00 88.25 119 VAL A C 1
ATOM 932 O O . VAL A 1 119 ? -8.837 9.806 15.852 1.00 88.25 119 VAL A O 1
ATOM 935 N N . THR A 1 120 ? -10.933 10.373 16.450 1.00 85.44 120 THR A N 1
ATOM 936 C CA . THR A 1 120 ? -10.662 11.771 16.796 1.00 85.44 120 THR A CA 1
ATOM 937 C C . THR A 1 120 ? -10.901 12.014 18.279 1.00 85.44 120 THR A C 1
ATOM 939 O O . THR A 1 120 ? -11.340 11.126 19.008 1.00 85.44 120 THR A O 1
ATOM 942 N N . LYS A 1 121 ? -10.567 13.216 18.756 1.00 83.38 121 LYS A N 1
ATOM 943 C CA . LYS A 1 121 ? -10.922 13.675 20.102 1.00 83.38 121 LYS A CA 1
ATOM 944 C C . LYS A 1 121 ? -11.969 14.772 19.972 1.00 83.38 121 LYS A C 1
ATOM 946 O O . LYS A 1 121 ? -11.795 15.679 19.158 1.00 83.38 121 LYS A O 1
ATOM 951 N N . ASP A 1 122 ? -13.029 14.689 20.765 1.00 82.06 122 ASP A N 1
ATOM 952 C CA . ASP A 1 122 ? -14.017 15.760 20.862 1.00 82.06 122 ASP A CA 1
ATOM 953 C C . ASP A 1 122 ? -13.463 16.984 21.618 1.00 82.06 122 ASP A C 1
ATOM 955 O O . ASP A 1 122 ? -12.329 16.992 22.107 1.00 82.06 122 ASP A O 1
ATOM 959 N N . SER A 1 123 ? -14.28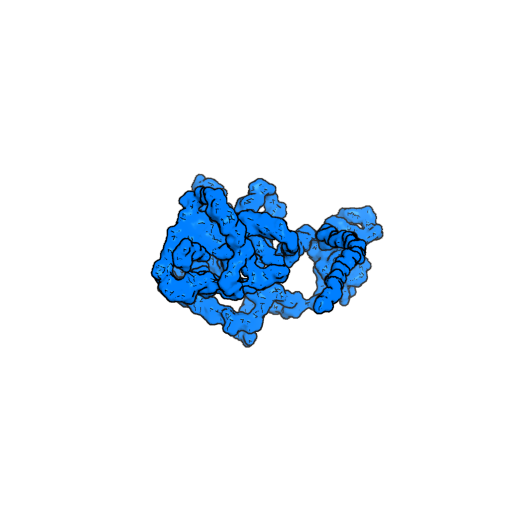1 18.031 21.747 1.00 79.69 123 SER A N 1
ATOM 960 C CA . SER A 1 123 ? -13.935 19.252 22.490 1.00 79.69 123 SER A CA 1
ATOM 961 C C . SER A 1 123 ? -13.635 19.013 23.976 1.00 79.69 123 SER A C 1
ATOM 963 O O . SER A 1 123 ? -13.015 19.856 24.621 1.00 79.69 123 SER A O 1
ATOM 965 N N . THR A 1 124 ? -14.042 17.865 24.522 1.00 82.19 124 THR A N 1
ATOM 966 C CA . THR A 1 124 ? -13.770 17.443 25.902 1.00 82.19 124 THR A CA 1
ATOM 967 C C . THR A 1 124 ? -12.546 16.529 26.012 1.00 82.19 124 THR A C 1
ATOM 969 O O . THR A 1 124 ? -12.216 16.069 27.106 1.00 82.19 124 THR A O 1
ATOM 972 N N . GLY A 1 125 ? -11.860 16.267 24.895 1.00 78.00 125 GLY A N 1
ATOM 973 C CA . GLY A 1 125 ? -10.702 15.382 24.817 1.00 78.00 125 GLY A CA 1
ATOM 974 C C . GLY A 1 125 ? -11.050 13.892 24.827 1.00 78.00 125 GLY A C 1
ATOM 975 O O . GLY A 1 125 ? -10.142 13.067 24.948 1.00 78.00 125 GLY A O 1
ATOM 976 N N . ARG A 1 126 ? -12.332 13.521 24.715 1.00 84.44 126 ARG A N 1
ATOM 977 C CA . ARG A 1 126 ? -12.760 12.118 24.687 1.00 84.44 126 ARG A CA 1
ATOM 978 C C . ARG A 1 126 ? -12.640 11.549 23.276 1.00 84.44 126 ARG A C 1
ATOM 980 O O . ARG A 1 126 ? -12.959 12.248 22.316 1.00 84.44 126 ARG A O 1
ATOM 987 N N . PRO A 1 127 ? -12.205 10.287 23.140 1.00 87.44 127 PRO A N 1
ATOM 988 C CA . PRO A 1 127 ? -12.084 9.649 21.845 1.00 87.44 127 PRO A CA 1
ATOM 989 C C . PRO A 1 127 ? -13.462 9.381 21.232 1.00 87.44 127 PRO A C 1
ATOM 991 O O . PRO A 1 127 ? -14.388 8.891 21.890 1.00 87.44 127 PRO A O 1
ATOM 994 N N . VAL A 1 128 ? -13.575 9.686 19.948 1.00 89.75 128 VAL A N 1
ATOM 995 C CA . VAL A 1 128 ? -14.775 9.524 19.138 1.00 89.75 128 VAL A CA 1
ATOM 996 C C . VAL A 1 128 ? -14.406 8.726 17.900 1.00 89.75 128 VAL A C 1
ATOM 998 O O . VAL A 1 128 ? -13.420 9.024 17.231 1.00 89.75 128 VAL A O 1
ATOM 1001 N N . PHE A 1 129 ? -15.192 7.695 17.620 1.00 90.81 129 PHE A N 1
ATOM 1002 C CA . PHE A 1 129 ? -15.098 6.936 16.386 1.00 90.81 129 PHE A CA 1
ATOM 1003 C C . PHE A 1 129 ? -15.885 7.660 15.298 1.00 90.81 129 PHE A C 1
ATOM 1005 O O . PHE A 1 129 ? -17.059 7.985 15.495 1.00 90.81 129 PHE A O 1
ATOM 1012 N N . GLU A 1 130 ? -15.251 7.892 14.160 1.00 91.00 130 GLU A N 1
ATOM 1013 C CA . GLU A 1 130 ? -15.851 8.529 12.996 1.00 91.00 130 GLU A CA 1
ATOM 1014 C C . GLU A 1 130 ? -15.817 7.565 11.815 1.00 91.00 130 GLU A C 1
ATOM 1016 O O . GLU A 1 130 ? -14.757 7.056 11.464 1.00 91.00 130 GLU A O 1
ATOM 1021 N N . ASP A 1 131 ? -16.973 7.335 11.208 1.00 91.50 131 ASP A N 1
ATOM 1022 C CA . ASP A 1 131 ? -17.146 6.688 9.912 1.00 91.50 131 ASP A CA 1
ATOM 1023 C C . ASP A 1 131 ? -17.470 7.781 8.893 1.00 91.50 131 ASP A C 1
ATOM 1025 O O . ASP A 1 131 ? -18.397 8.569 9.087 1.00 91.50 131 ASP A O 1
ATOM 1029 N N . TYR A 1 132 ? -16.685 7.849 7.825 1.00 89.94 132 TYR A N 1
ATOM 1030 C CA . TYR A 1 132 ? -16.818 8.855 6.774 1.00 89.94 132 TYR A CA 1
ATOM 1031 C C . TYR A 1 132 ? -17.687 8.374 5.602 1.00 89.94 132 TYR A C 1
ATOM 1033 O O . TYR A 1 132 ? -17.849 9.094 4.617 1.00 89.94 132 TYR A O 1
ATOM 1041 N N . GLY A 1 133 ? -18.241 7.159 5.674 1.00 89.38 133 GLY A N 1
ATOM 1042 C CA . GLY A 1 133 ? -19.192 6.641 4.692 1.00 89.38 133 GLY A CA 1
ATOM 1043 C C . GLY A 1 133 ? -18.568 6.171 3.376 1.00 89.38 133 GLY A C 1
ATOM 1044 O O . GLY A 1 133 ? -19.294 5.825 2.442 1.00 89.38 133 GLY A O 1
ATOM 1045 N N . ARG A 1 134 ? -17.232 6.122 3.279 1.00 90.69 134 ARG A N 1
ATOM 1046 C CA . ARG A 1 134 ? -16.501 5.748 2.054 1.00 90.69 134 ARG A CA 1
ATOM 1047 C C . ARG A 1 134 ? -16.893 4.387 1.506 1.00 90.69 134 ARG A C 1
ATOM 1049 O O . ARG A 1 134 ? -17.039 4.258 0.296 1.00 90.69 134 ARG A O 1
ATOM 1056 N N . TYR A 1 135 ? -17.082 3.396 2.376 1.00 90.31 135 TYR A N 1
ATOM 1057 C CA . TYR A 1 135 ? -17.523 2.065 1.963 1.00 90.31 135 TYR A CA 1
ATOM 1058 C C . TYR A 1 135 ? -18.864 2.131 1.218 1.00 90.31 135 TYR A C 1
ATOM 1060 O O . TYR A 1 135 ? -18.976 1.628 0.103 1.00 90.31 135 TYR A O 1
ATOM 1068 N N . ALA A 1 136 ? -19.858 2.826 1.782 1.00 87.75 136 ALA A N 1
ATOM 1069 C CA . ALA A 1 136 ? -21.164 2.995 1.148 1.00 87.75 136 ALA A CA 1
ATOM 1070 C C . ALA A 1 136 ? -21.063 3.758 -0.184 1.00 87.75 136 ALA A C 1
ATOM 1072 O O . ALA A 1 136 ? -21.684 3.358 -1.165 1.00 87.75 136 ALA A O 1
ATOM 1073 N N . THR A 1 137 ? -20.241 4.812 -0.238 1.00 87.06 137 THR A N 1
ATOM 1074 C CA . THR A 1 137 ? -19.990 5.595 -1.460 1.00 87.06 137 THR A CA 1
ATOM 1075 C C . THR A 1 137 ? -19.322 4.768 -2.560 1.00 87.06 137 THR A C 1
ATOM 1077 O O . THR A 1 137 ? -19.695 4.876 -3.727 1.00 87.06 137 THR A O 1
ATOM 1080 N N . LEU A 1 138 ? -18.352 3.914 -2.222 1.00 87.25 138 LEU A N 1
ATOM 1081 C CA . LEU A 1 138 ? -17.733 3.002 -3.189 1.00 87.25 138 LEU A CA 1
ATOM 1082 C C . LEU A 1 138 ? -18.747 1.979 -3.703 1.00 87.25 138 LEU A C 1
ATOM 1084 O O . LEU A 1 138 ? -18.877 1.800 -4.908 1.00 87.25 138 LEU A O 1
ATOM 1088 N N . MET A 1 139 ? -19.522 1.365 -2.811 1.00 83.88 139 MET A N 1
ATOM 1089 C CA . MET A 1 139 ? -20.518 0.368 -3.210 1.00 83.88 139 MET A CA 1
ATOM 1090 C C . MET A 1 139 ? -21.669 0.951 -4.044 1.00 83.88 139 MET A C 1
ATOM 1092 O O . MET A 1 139 ? -22.254 0.221 -4.839 1.00 83.88 139 MET A O 1
ATOM 1096 N N . SER A 1 140 ? -21.994 2.242 -3.903 1.00 80.44 140 SER A N 1
ATOM 1097 C CA . SER A 1 140 ? -23.046 2.901 -4.694 1.00 80.44 140 SER A CA 1
ATOM 1098 C C . SER A 1 140 ? -22.563 3.482 -6.029 1.00 80.44 140 SER A C 1
ATOM 1100 O O . SER A 1 140 ? -23.349 3.569 -6.971 1.00 80.44 140 SER A O 1
ATOM 1102 N N . SER A 1 141 ? -21.293 3.888 -6.125 1.00 73.19 141 SER A N 1
ATOM 1103 C CA . SER A 1 141 ? -20.704 4.496 -7.336 1.00 73.19 141 SER A CA 1
ATOM 1104 C C . SER A 1 141 ? -20.311 3.477 -8.407 1.00 73.19 141 SER A C 1
ATOM 1106 O O . SER A 1 141 ? -20.221 3.808 -9.590 1.00 73.19 141 SER A O 1
ATOM 1108 N N . ILE A 1 142 ? -20.113 2.223 -8.016 1.00 67.06 142 ILE A N 1
ATOM 1109 C CA . ILE A 1 142 ? -19.829 1.116 -8.921 1.00 67.06 142 ILE A CA 1
ATOM 1110 C C . ILE A 1 142 ? -21.145 0.671 -9.588 1.00 67.06 142 ILE A C 1
ATOM 1112 O O . ILE A 1 142 ? -21.909 -0.053 -8.968 1.00 67.06 142 ILE A O 1
ATOM 1116 N N . SER A 1 143 ? -21.379 1.127 -10.832 1.00 58.56 143 SER A N 1
ATOM 1117 C CA . SER A 1 143 ? -22.415 0.762 -11.837 1.00 58.56 143 SER A CA 1
ATOM 1118 C C . SER A 1 143 ? -23.774 0.179 -11.372 1.00 58.56 143 SER A C 1
ATOM 1120 O O . SER A 1 143 ? -23.837 -0.782 -10.607 1.00 58.56 143 SER A O 1
ATOM 1122 N N . PRO A 1 144 ? -24.897 0.660 -11.943 1.00 51.75 144 PRO A N 1
ATOM 1123 C CA . PRO A 1 144 ? -26.240 0.431 -11.416 1.00 51.75 144 PRO A CA 1
ATOM 1124 C C . PRO A 1 144 ? -26.642 -1.051 -11.383 1.00 51.75 144 PRO A C 1
ATOM 1126 O O . PRO A 1 144 ? -26.389 -1.811 -12.316 1.00 51.75 144 PRO A O 1
ATOM 1129 N N . LEU A 1 145 ? -27.334 -1.408 -10.298 1.00 51.47 145 LEU A N 1
ATOM 1130 C CA . LEU A 1 145 ? -27.850 -2.722 -9.883 1.00 51.47 145 LEU A CA 1
ATOM 1131 C C . LEU A 1 145 ? -28.698 -3.509 -10.912 1.00 51.47 145 LEU A C 1
ATOM 1133 O O . LEU A 1 145 ? -29.244 -4.556 -10.573 1.00 51.47 145 LEU A O 1
ATOM 1137 N N . GLU A 1 146 ? -28.871 -3.043 -12.147 1.00 54.16 146 GLU A N 1
ATOM 1138 C CA . GLU A 1 146 ? -29.894 -3.583 -13.051 1.00 54.16 146 GLU A CA 1
ATOM 1139 C C . GLU A 1 146 ? -29.501 -4.901 -13.745 1.00 54.16 146 GLU A C 1
ATOM 1141 O O . GLU A 1 146 ? -30.379 -5.581 -14.272 1.00 54.16 146 GLU A O 1
ATOM 1146 N N . SER A 1 147 ? -28.225 -5.318 -13.716 1.00 54.62 147 SER A N 1
ATOM 1147 C CA . SER A 1 147 ? -27.773 -6.560 -14.381 1.00 54.62 147 SER A CA 1
ATOM 1148 C C . SER A 1 147 ? -27.034 -7.574 -13.498 1.00 54.62 147 SER A C 1
ATOM 1150 O O . SER A 1 147 ? -26.839 -8.712 -13.923 1.00 54.62 147 SER A O 1
ATOM 1152 N N . MET A 1 148 ? -26.650 -7.211 -12.272 1.00 55.66 148 MET A N 1
ATOM 1153 C CA . MET A 1 148 ? -25.850 -8.050 -11.370 1.00 55.66 148 MET A CA 1
ATOM 1154 C C . MET A 1 148 ? -26.599 -8.204 -10.043 1.00 55.66 148 MET A C 1
ATOM 1156 O O . MET A 1 148 ? -27.054 -7.214 -9.482 1.00 55.66 148 MET A O 1
ATOM 1160 N N . GLY A 1 149 ? -26.758 -9.441 -9.559 1.00 63.25 149 GLY A N 1
ATOM 1161 C CA . GLY A 1 149 ? -27.394 -9.739 -8.268 1.00 63.25 149 GLY A CA 1
ATOM 1162 C C . GLY A 1 149 ? -26.609 -9.208 -7.056 1.00 63.25 149 GLY A C 1
ATOM 1163 O O . GLY A 1 149 ? -25.849 -8.249 -7.149 1.00 63.25 149 GLY A O 1
ATOM 1164 N N . ASN A 1 150 ? -26.767 -9.843 -5.891 1.00 74.38 150 ASN A N 1
ATOM 1165 C CA . ASN A 1 150 ? -26.018 -9.468 -4.684 1.00 74.38 150 ASN A CA 1
ATOM 1166 C C . ASN A 1 150 ? -24.496 -9.472 -4.938 1.00 74.38 150 ASN A C 1
ATOM 1168 O O . ASN A 1 150 ? -23.958 -10.459 -5.454 1.00 74.38 150 ASN A O 1
ATOM 1172 N N . ARG A 1 151 ? -23.819 -8.390 -4.530 1.00 78.62 151 ARG A N 1
ATOM 1173 C CA . ARG A 1 151 ? -22.353 -8.276 -4.501 1.00 78.62 151 ARG A CA 1
ATOM 1174 C C . ARG A 1 151 ? -21.815 -8.567 -3.106 1.00 78.62 151 ARG A C 1
ATOM 1176 O O . ARG A 1 151 ? -22.459 -8.239 -2.110 1.00 78.62 151 ARG A O 1
ATOM 1183 N N . TYR A 1 152 ? -20.618 -9.136 -3.058 1.00 86.44 152 TYR A N 1
ATOM 1184 C CA . TYR A 1 152 ? -19.931 -9.497 -1.822 1.00 86.44 152 TYR A CA 1
ATOM 1185 C C . TYR A 1 152 ? -18.489 -8.976 -1.902 1.00 86.44 152 TYR A C 1
ATOM 1187 O O . TYR A 1 152 ? -17.623 -9.686 -2.412 1.00 86.44 152 TYR A O 1
ATOM 1195 N N . PRO A 1 153 ? -18.237 -7.714 -1.505 1.00 90.19 153 PRO A N 1
ATOM 1196 C CA . PRO A 1 153 ? -16.903 -7.130 -1.574 1.00 90.19 153 PRO A CA 1
ATOM 1197 C C . PRO A 1 153 ? -15.918 -7.899 -0.696 1.00 90.19 153 PRO A C 1
ATOM 1199 O O . PRO A 1 153 ? -16.278 -8.342 0.393 1.00 90.19 153 PRO A O 1
ATOM 1202 N N . GLN A 1 154 ? -14.684 -8.011 -1.177 1.00 93.06 154 GLN A N 1
ATOM 1203 C CA . GLN A 1 154 ? -13.565 -8.610 -0.461 1.00 93.06 154 GLN A CA 1
ATOM 1204 C C . GLN A 1 154 ? -12.640 -7.514 0.054 1.00 93.06 154 GLN A C 1
ATOM 1206 O O . GLN A 1 154 ? -12.265 -6.611 -0.698 1.00 93.06 154 GLN A O 1
ATOM 1211 N N . LEU A 1 155 ? -12.257 -7.579 1.324 1.00 94.19 155 LEU A N 1
ATOM 1212 C CA . LEU A 1 155 ? -11.431 -6.560 1.965 1.00 94.19 155 LEU A CA 1
ATOM 1213 C C . LEU A 1 155 ? -10.003 -7.066 2.190 1.00 94.19 155 LEU A C 1
ATOM 1215 O O . LEU A 1 155 ? -9.772 -8.058 2.887 1.00 94.19 155 LEU A O 1
ATOM 1219 N N . VAL A 1 156 ? -9.038 -6.330 1.638 1.00 96.25 156 VAL A N 1
ATOM 1220 C CA . VAL A 1 156 ? -7.601 -6.550 1.818 1.00 96.25 156 VAL A CA 1
ATOM 1221 C C . VAL A 1 156 ? -7.013 -5.374 2.591 1.00 96.25 156 VAL A C 1
ATOM 1223 O O . VAL A 1 156 ? -6.935 -4.259 2.076 1.00 96.25 156 VAL A O 1
ATOM 1226 N N . SER A 1 157 ? -6.580 -5.611 3.826 1.00 94.75 157 SER A N 1
ATOM 1227 C CA . SER A 1 157 ? -6.107 -4.546 4.718 1.00 94.75 157 SER A CA 1
ATOM 1228 C C . SER A 1 157 ? -4.596 -4.545 4.871 1.00 94.75 157 SER A C 1
ATOM 1230 O O . SER A 1 157 ? -4.015 -5.532 5.317 1.00 94.75 157 SER A O 1
ATOM 1232 N N . PHE A 1 158 ? -3.960 -3.417 4.571 1.00 93.88 158 PHE A N 1
ATOM 1233 C CA . PHE A 1 158 ? -2.527 -3.208 4.740 1.00 93.88 158 PHE A CA 1
ATOM 1234 C C . PHE A 1 158 ? -2.248 -2.577 6.101 1.00 93.88 158 PHE A C 1
ATOM 1236 O O . PHE A 1 158 ? -2.659 -1.451 6.390 1.00 93.88 158 PHE A O 1
ATOM 1243 N N . ILE A 1 159 ? -1.516 -3.305 6.938 1.00 90.19 159 ILE A N 1
ATOM 1244 C CA . ILE A 1 159 ? -1.127 -2.897 8.290 1.00 90.19 159 ILE A CA 1
ATOM 1245 C C . ILE A 1 159 ? 0.386 -3.035 8.463 1.00 90.19 159 ILE A C 1
ATOM 1247 O O . ILE A 1 159 ? 1.057 -3.714 7.693 1.00 90.19 159 ILE A O 1
ATOM 1251 N N . GLY A 1 160 ? 0.958 -2.368 9.460 1.00 87.12 160 GLY A N 1
ATOM 1252 C CA . GLY A 1 160 ? 2.410 -2.356 9.645 1.00 87.12 160 GLY A CA 1
ATOM 1253 C C . GLY A 1 160 ? 2.901 -1.094 10.335 1.00 87.12 160 GLY A C 1
ATOM 1254 O O . GLY A 1 160 ? 2.151 -0.129 10.507 1.00 87.12 160 GLY A O 1
ATOM 1255 N N . VAL A 1 161 ? 4.180 -1.093 10.706 1.00 83.19 161 VAL A N 1
ATOM 1256 C CA . VAL A 1 161 ? 4.821 0.055 11.362 1.00 83.19 161 VAL A CA 1
ATOM 1257 C C . VAL A 1 161 ? 4.743 1.313 10.489 1.00 83.19 161 VAL A C 1
ATOM 1259 O O . VAL A 1 161 ? 4.495 1.271 9.272 1.00 83.19 161 VAL A O 1
ATOM 1262 N N . THR A 1 162 ? 4.926 2.474 11.110 1.00 80.50 162 THR A N 1
ATOM 1263 C CA . THR A 1 162 ? 5.096 3.726 10.364 1.00 80.50 162 THR A CA 1
ATOM 1264 C C . THR A 1 162 ? 6.315 3.595 9.453 1.00 80.50 162 THR A C 1
ATOM 1266 O O . THR A 1 162 ? 7.294 2.955 9.816 1.00 80.50 162 THR A O 1
ATOM 1269 N N . ASN A 1 163 ? 6.235 4.144 8.239 1.00 77.81 163 ASN A N 1
ATOM 1270 C CA . ASN A 1 163 ? 7.314 4.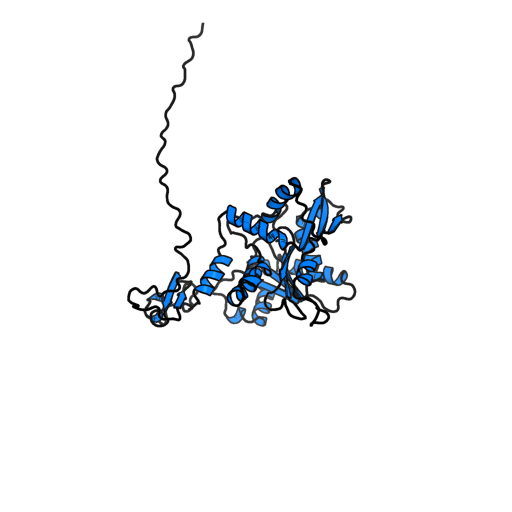075 7.247 1.00 77.81 163 ASN A CA 1
ATOM 1271 C C . ASN A 1 163 ? 7.683 2.660 6.729 1.00 77.81 163 ASN A C 1
ATOM 1273 O O . ASN A 1 163 ? 8.700 2.475 6.066 1.00 77.81 163 ASN A O 1
ATOM 1277 N N . ALA A 1 164 ? 6.837 1.644 6.946 1.00 84.12 164 ALA A N 1
ATOM 1278 C CA . ALA A 1 164 ? 7.004 0.340 6.289 1.00 84.12 164 ALA A CA 1
ATOM 1279 C C . ALA A 1 164 ? 6.753 0.380 4.764 1.00 84.12 164 ALA A C 1
ATOM 1281 O O . ALA A 1 164 ? 7.089 -0.562 4.051 1.00 84.12 164 ALA A O 1
ATOM 1282 N N . GLY A 1 165 ? 6.143 1.459 4.258 1.00 87.12 165 GLY A N 1
ATOM 1283 C CA . GLY A 1 165 ? 5.746 1.602 2.855 1.00 87.12 165 GLY A CA 1
ATOM 1284 C C . GLY A 1 165 ? 4.431 0.900 2.501 1.00 87.12 165 GLY A C 1
ATOM 1285 O O . GLY A 1 165 ? 4.305 0.392 1.400 1.00 87.12 165 GLY A O 1
ATOM 1286 N N . LYS A 1 166 ? 3.453 0.869 3.418 1.00 89.31 166 LYS A N 1
ATOM 1287 C CA . LYS A 1 166 ? 2.122 0.241 3.234 1.00 89.31 166 LYS A CA 1
ATOM 1288 C C . LYS A 1 166 ? 1.352 0.774 2.025 1.00 89.31 166 LYS A C 1
ATOM 1290 O O . LYS A 1 166 ? 0.819 0.009 1.231 1.00 89.31 166 LYS A O 1
ATOM 1295 N N . SER A 1 167 ? 1.364 2.092 1.870 1.00 88.94 167 SER A N 1
ATOM 1296 C CA . SER A 1 167 ? 0.690 2.805 0.792 1.00 88.94 167 SER A CA 1
ATOM 1297 C C . SER A 1 167 ? 1.314 2.538 -0.585 1.00 88.94 167 SER A C 1
ATOM 1299 O O . SER A 1 167 ? 0.633 2.672 -1.599 1.00 88.94 167 SER A O 1
ATOM 1301 N N . SER A 1 168 ? 2.597 2.152 -0.652 1.00 90.38 168 SER A N 1
ATOM 1302 C CA . SER A 1 168 ? 3.316 1.992 -1.923 1.00 90.38 168 SER A CA 1
ATOM 1303 C C . SER A 1 168 ? 2.794 0.807 -2.751 1.00 90.38 168 SER A C 1
ATOM 1305 O O . SER A 1 168 ? 2.418 1.051 -3.897 1.00 90.38 168 SER A O 1
ATOM 1307 N N . PRO A 1 169 ? 2.659 -0.430 -2.217 1.00 91.50 169 PRO A N 1
ATOM 1308 C CA . PRO A 1 169 ? 2.024 -1.534 -2.937 1.00 91.50 169 PRO A CA 1
ATOM 1309 C C . PRO A 1 169 ? 0.599 -1.226 -3.400 1.00 91.50 169 PRO A C 1
ATOM 1311 O O . PRO A 1 169 ? 0.258 -1.527 -4.536 1.00 91.50 169 PRO A O 1
ATOM 1314 N N . ILE A 1 170 ? -0.222 -0.577 -2.566 1.00 92.81 170 ILE A N 1
ATOM 1315 C CA . ILE A 1 170 ? -1.595 -0.204 -2.947 1.00 92.81 170 ILE A CA 1
ATOM 1316 C C . ILE A 1 170 ? -1.569 0.750 -4.145 1.00 92.81 170 ILE A C 1
ATOM 1318 O O . ILE A 1 170 ? -2.280 0.538 -5.127 1.00 92.81 170 ILE A O 1
ATOM 1322 N N . LYS A 1 171 ? -0.716 1.784 -4.099 1.00 91.31 171 LYS A N 1
ATOM 1323 C CA . LYS A 1 171 ? -0.547 2.720 -5.215 1.00 91.31 171 LYS A CA 1
ATOM 1324 C C . LYS A 1 171 ? -0.076 2.006 -6.481 1.00 91.31 171 LYS A C 1
ATOM 1326 O O . LYS A 1 171 ? -0.610 2.285 -7.548 1.00 91.31 171 LYS A O 1
ATOM 1331 N N . MET A 1 172 ? 0.863 1.066 -6.362 1.00 90.38 172 MET A N 1
ATOM 1332 C CA . MET A 1 172 ? 1.328 0.250 -7.488 1.00 90.38 172 MET A CA 1
ATOM 1333 C C . MET A 1 172 ? 0.203 -0.595 -8.087 1.00 90.38 172 MET A C 1
ATOM 1335 O O . MET A 1 172 ? 0.047 -0.580 -9.302 1.00 90.38 172 MET A O 1
ATOM 1339 N N . LEU A 1 173 ? -0.604 -1.274 -7.266 1.00 90.94 173 LEU A N 1
ATOM 1340 C CA . LEU A 1 173 ? -1.730 -2.095 -7.730 1.00 90.94 173 LEU A CA 1
ATOM 1341 C C . LEU A 1 173 ? -2.780 -1.254 -8.468 1.00 90.94 173 LEU A C 1
ATOM 1343 O O . LEU A 1 173 ? -3.220 -1.625 -9.552 1.00 90.94 173 LEU A O 1
ATOM 1347 N N . ILE A 1 174 ? -3.133 -0.085 -7.927 1.00 89.88 174 ILE A N 1
ATOM 1348 C CA . ILE A 1 174 ? -4.122 0.807 -8.548 1.00 89.88 174 ILE A CA 1
ATOM 1349 C C . ILE A 1 174 ? -3.586 1.400 -9.858 1.00 89.88 174 ILE A C 1
ATOM 1351 O O . ILE A 1 174 ? -4.307 1.427 -10.857 1.00 89.88 174 ILE A O 1
ATOM 1355 N N . GLN A 1 175 ? -2.329 1.858 -9.873 1.00 86.94 175 GLN A N 1
ATOM 1356 C CA . GLN A 1 175 ? -1.721 2.496 -11.047 1.00 86.94 175 GLN A CA 1
ATOM 1357 C C . GLN A 1 175 ? -1.248 1.501 -12.111 1.00 86.94 175 GLN A C 1
ATOM 1359 O O . GLN A 1 175 ? -1.065 1.901 -13.264 1.00 86.94 175 GLN A O 1
ATOM 1364 N N . HIS A 1 176 ? -1.060 0.222 -11.765 1.00 83.38 176 HIS A N 1
ATOM 1365 C CA . HIS A 1 176 ? -0.748 -0.844 -12.724 1.00 83.38 176 HIS A CA 1
ATOM 1366 C C . HIS A 1 176 ? -1.743 -0.830 -13.889 1.00 83.38 176 HIS A C 1
ATOM 1368 O O . HIS A 1 176 ? -1.357 -0.881 -15.055 1.00 83.38 176 HIS A O 1
ATOM 1374 N N . GLU A 1 177 ? -3.010 -0.630 -13.545 1.00 73.81 177 GLU A N 1
ATOM 1375 C CA . GLU A 1 177 ? -4.153 -0.666 -14.443 1.00 73.81 177 GLU A CA 1
ATOM 1376 C C . GLU A 1 177 ? -4.564 0.726 -14.976 1.00 73.81 177 GLU A C 1
ATOM 1378 O O . GLU A 1 177 ? -5.633 0.857 -15.561 1.00 73.81 177 GLU A O 1
ATOM 1383 N N . ASP A 1 178 ? -3.787 1.799 -14.759 1.00 68.38 178 ASP A N 1
ATOM 1384 C CA . ASP A 1 178 ? -4.148 3.158 -15.225 1.00 68.38 178 ASP A CA 1
ATOM 1385 C C . ASP A 1 178 ? -3.878 3.393 -16.726 1.00 68.38 178 ASP A C 1
ATOM 1387 O O . ASP A 1 178 ? -4.469 4.298 -17.327 1.00 68.38 178 ASP A O 1
ATOM 1391 N N . GLU A 1 179 ? -3.002 2.595 -17.346 1.00 59.28 179 GLU A N 1
ATOM 1392 C CA . GLU A 1 179 ? -2.656 2.699 -18.775 1.00 59.28 179 GLU A CA 1
ATOM 1393 C C . GLU A 1 179 ? -3.744 2.122 -19.691 1.00 59.28 179 GLU A C 1
ATOM 1395 O O . GLU A 1 179 ? -3.938 2.601 -20.807 1.00 59.28 179 GLU A O 1
ATOM 1400 N N . SER A 1 180 ? -4.495 1.129 -19.209 1.00 58.50 180 SER A N 1
ATOM 1401 C CA . SER A 1 180 ? -5.593 0.484 -19.938 1.00 58.50 180 SER A CA 1
ATOM 1402 C C . SER A 1 180 ? -6.923 1.248 -19.828 1.00 58.50 180 SER A C 1
ATOM 1404 O O . SER A 1 180 ? -7.894 0.904 -20.507 1.00 58.50 180 SER A O 1
ATOM 1406 N N . ARG A 1 181 ? -6.995 2.297 -18.994 1.00 65.69 181 ARG A N 1
ATOM 1407 C CA . ARG A 1 181 ? -8.250 2.989 -18.665 1.00 65.69 181 ARG A CA 1
ATOM 1408 C C . ARG A 1 181 ? -8.546 4.214 -19.517 1.00 65.69 181 ARG A C 1
ATOM 1410 O O . ARG A 1 181 ? -7.679 5.028 -19.826 1.00 65.69 181 ARG A O 1
ATOM 1417 N N . SER A 1 182 ? -9.844 4.410 -19.764 1.00 61.50 182 SER A N 1
ATOM 1418 C CA . SER A 1 182 ? -10.383 5.695 -20.211 1.00 61.50 182 SER A CA 1
ATOM 1419 C C . SER A 1 182 ? -10.052 6.796 -19.186 1.00 61.50 182 SER A C 1
ATOM 1421 O O . SER A 1 182 ? -10.242 6.572 -17.984 1.00 61.50 182 SER A O 1
ATOM 1423 N N . PRO A 1 183 ? -9.622 7.996 -19.625 1.00 65.25 183 PRO A N 1
ATOM 1424 C CA . PRO A 1 183 ? -9.388 9.148 -18.751 1.00 65.25 183 PRO A CA 1
ATOM 1425 C C . PRO A 1 183 ? -10.581 9.487 -17.845 1.00 65.25 183 PRO A C 1
ATOM 1427 O O . PRO A 1 183 ? -10.386 9.994 -16.743 1.00 65.25 183 PRO A O 1
ATOM 1430 N N . GLU A 1 184 ? -11.799 9.166 -18.287 1.00 63.19 184 GLU A N 1
ATOM 1431 C CA . GLU A 1 184 ? -13.054 9.422 -17.569 1.00 63.19 184 GLU A CA 1
ATOM 1432 C C . GLU A 1 184 ? -13.197 8.587 -16.287 1.00 63.19 184 GLU A C 1
ATOM 1434 O O . GLU A 1 184 ? -13.827 9.036 -15.334 1.00 63.19 184 GLU A O 1
ATOM 1439 N N . ASN A 1 185 ? -12.559 7.411 -16.221 1.00 64.00 185 ASN A N 1
ATOM 1440 C CA . ASN A 1 185 ? -12.635 6.516 -15.063 1.00 64.00 185 ASN A CA 1
ATOM 1441 C C . ASN A 1 185 ? -11.522 6.754 -14.032 1.00 64.00 185 ASN A C 1
ATOM 1443 O O . ASN A 1 185 ? -11.591 6.221 -12.929 1.00 64.00 185 ASN A O 1
ATOM 1447 N N . ARG A 1 186 ? -10.497 7.558 -14.347 1.00 66.62 186 ARG A N 1
ATOM 1448 C CA . ARG A 1 186 ? -9.383 7.842 -13.419 1.00 66.62 186 ARG A CA 1
ATOM 1449 C C . ARG A 1 186 ? -9.824 8.447 -12.076 1.00 66.62 186 ARG A C 1
ATOM 1451 O O . ARG A 1 186 ? -9.293 8.020 -11.055 1.00 66.62 186 ARG A O 1
ATOM 1458 N N . PRO A 1 187 ? -10.811 9.365 -12.011 1.00 67.00 187 PRO A N 1
ATOM 1459 C CA . PRO A 1 187 ? -11.277 9.919 -10.737 1.00 67.00 187 PRO A CA 1
ATOM 1460 C C . PRO A 1 187 ? -11.965 8.900 -9.812 1.00 67.00 187 PRO A C 1
ATOM 1462 O O . PRO A 1 187 ? -12.044 9.138 -8.608 1.00 67.00 187 PRO A O 1
ATOM 1465 N N . LEU A 1 188 ? -12.464 7.776 -10.347 1.00 72.69 188 LEU A N 1
ATOM 1466 C CA . LEU A 1 188 ? -13.134 6.728 -9.561 1.00 72.69 188 LEU A CA 1
ATOM 1467 C C . LEU A 1 188 ? -12.150 5.919 -8.704 1.00 72.69 188 LEU A C 1
ATOM 1469 O O . LEU A 1 188 ? -12.548 5.344 -7.691 1.00 72.69 188 LEU A O 1
ATOM 1473 N N . PHE A 1 189 ? -10.869 5.910 -9.078 1.00 84.19 189 PHE A N 1
ATOM 1474 C CA . PHE A 1 189 ? -9.836 5.082 -8.460 1.00 84.19 189 PHE A CA 1
ATOM 1475 C C . PHE A 1 189 ? -8.694 5.949 -7.925 1.00 84.19 189 PHE A C 1
ATOM 1477 O O . PHE A 1 189 ? -7.594 5.940 -8.479 1.00 84.19 189 PHE A O 1
ATOM 1484 N N . PRO A 1 190 ? -8.934 6.734 -6.856 1.00 87.94 190 PRO A N 1
ATOM 1485 C CA . PRO A 1 190 ? -7.847 7.436 -6.193 1.00 87.94 190 PRO A CA 1
ATOM 1486 C C . PRO A 1 190 ? -6.828 6.424 -5.658 1.00 87.94 190 PRO A C 1
ATOM 1488 O O . PRO A 1 190 ? -7.179 5.295 -5.326 1.00 87.94 190 PRO A O 1
ATOM 1491 N N . SER A 1 191 ? -5.572 6.845 -5.542 1.00 87.56 191 SER A N 1
ATOM 1492 C CA . SER A 1 191 ? -4.485 6.048 -4.970 1.00 87.56 191 SER A CA 1
ATOM 1493 C C . SER A 1 191 ? -3.906 6.756 -3.746 1.00 87.56 191 SER A C 1
ATOM 1495 O O . SER A 1 191 ? -3.887 7.990 -3.748 1.00 87.56 191 SER A O 1
ATOM 1497 N N . PRO A 1 192 ? -3.369 6.029 -2.755 1.00 88.00 192 PRO A N 1
ATOM 1498 C CA . PRO A 1 192 ? -2.854 6.647 -1.542 1.00 88.00 192 PRO A CA 1
ATOM 1499 C C . PRO A 1 192 ? -1.654 7.562 -1.807 1.00 88.00 192 PRO A C 1
ATOM 1501 O O . PRO A 1 192 ? -0.892 7.397 -2.768 1.00 88.00 192 PRO A O 1
ATOM 1504 N N . VAL A 1 193 ? -1.453 8.519 -0.903 1.00 83.19 193 VAL A N 1
ATOM 1505 C CA . VAL A 1 193 ? -0.269 9.383 -0.896 1.00 83.19 193 VAL A CA 1
ATOM 1506 C C . VAL A 1 193 ? 0.883 8.638 -0.230 1.00 83.19 193 VAL A C 1
ATOM 1508 O O . VAL A 1 193 ? 0.847 8.349 0.964 1.00 83.19 193 VAL A O 1
ATOM 1511 N N . VAL A 1 194 ? 1.923 8.329 -1.002 1.00 81.06 194 VAL A N 1
ATOM 1512 C CA . VAL A 1 194 ? 3.140 7.698 -0.479 1.00 81.06 194 VAL A CA 1
ATOM 1513 C C . VAL A 1 194 ? 3.982 8.757 0.228 1.00 81.06 194 VAL A C 1
ATOM 1515 O O . VAL A 1 194 ? 4.224 9.833 -0.316 1.00 81.06 194 VAL A O 1
ATOM 1518 N N . GLY A 1 195 ? 4.404 8.463 1.458 1.00 65.88 195 GLY A N 1
ATOM 1519 C CA . GLY A 1 195 ? 5.211 9.380 2.259 1.00 65.88 195 GLY A CA 1
ATOM 1520 C C . GLY A 1 195 ? 6.583 9.632 1.640 1.00 65.88 195 GLY A C 1
ATOM 1521 O O . GLY A 1 195 ? 7.240 8.704 1.179 1.00 65.88 195 GLY A O 1
ATOM 1522 N N . SER A 1 196 ? 7.024 10.890 1.662 1.00 58.94 196 SER A N 1
ATOM 1523 C CA . SER A 1 196 ? 8.400 11.261 1.322 1.00 58.94 196 SER A CA 1
ATOM 1524 C C . SER A 1 196 ? 9.340 10.961 2.492 1.00 58.94 196 SER A C 1
ATOM 1526 O O . SER A 1 196 ? 8.992 11.228 3.644 1.00 58.94 196 SER A O 1
ATOM 1528 N N . VAL A 1 197 ? 10.553 10.482 2.189 1.00 53.44 197 VAL A N 1
ATOM 1529 C CA . VAL A 1 197 ? 11.633 10.165 3.153 1.00 53.44 197 VAL A CA 1
ATOM 1530 C C . VAL A 1 197 ? 11.975 11.363 4.060 1.00 53.44 197 VAL A C 1
ATOM 1532 O O . VAL A 1 197 ? 12.449 11.213 5.181 1.00 53.44 197 VAL A O 1
ATOM 1535 N N . ILE A 1 198 ? 11.674 12.584 3.606 1.00 48.28 198 ILE A N 1
ATOM 1536 C CA . ILE A 1 198 ? 11.883 13.832 4.359 1.00 48.28 198 ILE A CA 1
ATOM 1537 C C . ILE A 1 198 ? 10.972 13.912 5.601 1.00 48.28 198 ILE A C 1
ATOM 1539 O O . ILE A 1 198 ? 11.326 14.545 6.594 1.00 48.28 198 ILE A O 1
ATOM 1543 N N . ASN A 1 199 ? 9.826 13.225 5.588 1.00 52.19 199 ASN A N 1
ATOM 1544 C CA . ASN A 1 199 ? 8.842 13.216 6.674 1.00 52.19 199 ASN A CA 1
ATOM 1545 C C . ASN A 1 199 ? 8.812 11.882 7.443 1.00 52.19 199 ASN A C 1
ATOM 1547 O O . ASN A 1 199 ? 7.790 11.532 8.033 1.00 52.19 199 ASN A O 1
ATOM 1551 N N . ASP A 1 200 ? 9.943 11.169 7.488 1.00 50.50 200 ASP A N 1
ATOM 1552 C CA . ASP A 1 200 ? 10.120 9.792 7.990 1.00 50.50 200 ASP A CA 1
ATO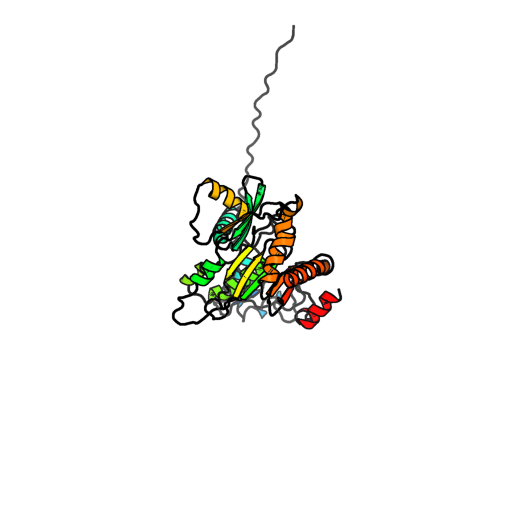M 1553 C C . ASP A 1 200 ? 9.531 9.492 9.386 1.00 50.50 200 ASP A C 1
ATOM 1555 O O . ASP A 1 200 ? 9.274 8.339 9.725 1.00 50.50 200 ASP A O 1
ATOM 1559 N N . SER A 1 201 ? 9.300 10.522 10.206 1.00 47.44 201 SER A N 1
ATOM 1560 C CA . SER A 1 201 ? 8.816 10.396 11.588 1.00 47.44 201 SER A CA 1
ATOM 1561 C C . SER A 1 201 ? 7.388 10.910 11.823 1.00 47.44 201 SER A C 1
ATOM 1563 O O . SER A 1 201 ? 6.973 11.068 12.978 1.00 47.44 201 SER A O 1
ATOM 1565 N N . ILE A 1 202 ? 6.640 11.218 10.758 1.00 52.25 202 ILE A N 1
ATOM 1566 C CA . ILE A 1 202 ? 5.249 11.687 10.822 1.00 52.25 202 ILE A CA 1
ATOM 1567 C C . ILE A 1 202 ? 4.393 10.768 9.939 1.00 52.25 202 ILE A C 1
ATOM 1569 O O . ILE A 1 202 ? 4.691 10.640 8.751 1.00 52.25 202 ILE A O 1
ATOM 1573 N N . PRO A 1 203 ? 3.323 10.137 10.463 1.00 55.41 203 PRO A N 1
ATOM 1574 C CA . PRO A 1 203 ? 2.477 9.290 9.633 1.00 55.41 203 PRO A CA 1
ATOM 1575 C C . PRO A 1 203 ? 1.846 10.095 8.484 1.00 55.41 203 PRO A C 1
ATOM 1577 O O . PRO A 1 203 ? 1.415 11.241 8.654 1.00 55.41 203 PRO A O 1
ATOM 1580 N N . THR A 1 204 ? 1.856 9.502 7.291 1.00 53.97 204 THR A N 1
ATOM 1581 C CA . THR A 1 204 ? 1.400 10.131 6.043 1.00 53.97 204 THR A CA 1
ATOM 1582 C C . THR A 1 204 ? -0.127 10.167 5.987 1.00 53.97 204 THR A C 1
ATOM 1584 O O . THR A 1 204 ? -0.717 11.235 5.811 1.00 53.97 204 THR A O 1
ATOM 1587 N N . SER A 1 205 ? -0.762 9.021 6.242 1.00 55.25 205 SER A N 1
ATOM 1588 C CA . SER A 1 205 ? -2.196 8.882 6.475 1.00 55.25 205 SER A CA 1
ATOM 1589 C C . SER A 1 205 ? -2.491 9.009 7.967 1.00 55.25 205 SER A C 1
ATOM 1591 O O . SER A 1 205 ? -1.792 8.459 8.818 1.00 55.25 205 SER A O 1
ATOM 1593 N N . GLY A 1 206 ? -3.518 9.786 8.292 1.00 64.94 206 GLY A N 1
ATOM 1594 C CA . GLY A 1 206 ? -4.188 9.646 9.573 1.00 64.94 206 GLY A CA 1
ATOM 1595 C C . GLY A 1 206 ? -5.447 8.851 9.363 1.00 64.94 206 GLY A C 1
ATOM 1596 O O . GLY A 1 206 ? -6.197 9.200 8.452 1.00 64.94 206 GLY A O 1
ATOM 1597 N N . ASP A 1 207 ? -5.695 7.888 10.249 1.00 83.56 207 ASP A N 1
ATOM 1598 C CA . ASP A 1 207 ? -6.885 7.037 10.248 1.00 83.56 207 ASP A CA 1
ATOM 1599 C C . ASP A 1 207 ? -6.781 5.869 9.242 1.00 83.56 207 ASP A C 1
ATOM 1601 O O . ASP A 1 207 ? -5.676 5.407 8.947 1.00 83.56 207 ASP A O 1
ATOM 1605 N N . VAL A 1 208 ? -7.910 5.328 8.775 1.00 91.31 208 VAL A N 1
ATOM 1606 C CA . VAL A 1 208 ? -7.957 4.227 7.801 1.00 91.31 208 VAL A CA 1
ATOM 1607 C C . VAL A 1 208 ? -8.598 4.717 6.506 1.00 91.31 208 VAL A C 1
ATOM 1609 O O . VAL A 1 208 ? -9.730 5.205 6.522 1.00 91.31 208 VAL A O 1
ATOM 1612 N N . ASN A 1 209 ? -7.893 4.560 5.386 1.00 92.75 209 ASN A N 1
ATOM 1613 C CA . ASN A 1 209 ? -8.389 4.874 4.044 1.00 92.75 209 ASN A CA 1
ATOM 1614 C C . ASN A 1 209 ? -8.872 3.607 3.321 1.00 92.75 209 ASN A C 1
ATOM 1616 O O . ASN A 1 209 ? -8.430 2.503 3.642 1.00 92.75 209 ASN A O 1
ATOM 1620 N N . LEU A 1 210 ? -9.761 3.762 2.336 1.00 94.06 210 LEU A N 1
ATOM 1621 C CA . LEU A 1 210 ? -10.329 2.664 1.550 1.00 94.06 210 LEU A CA 1
ATOM 1622 C C . LEU A 1 210 ? -10.381 2.998 0.052 1.00 94.06 210 LEU A C 1
ATOM 1624 O O . LEU A 1 210 ? -10.990 3.988 -0.382 1.00 94.06 210 LEU A O 1
ATOM 1628 N N . TYR A 1 211 ? -9.787 2.108 -0.735 1.00 93.50 211 TYR A N 1
ATOM 1629 C CA . TYR A 1 211 ? -9.635 2.206 -2.183 1.00 93.50 211 TYR A CA 1
ATOM 1630 C C . TYR A 1 211 ? -10.292 1.001 -2.865 1.00 93.50 211 TYR A C 1
ATOM 1632 O O . TYR A 1 211 ? -10.364 -0.077 -2.282 1.00 93.50 211 TYR A O 1
ATOM 1640 N N . ALA A 1 212 ? -10.784 1.173 -4.091 1.00 91.69 212 ALA A N 1
ATOM 1641 C CA . ALA A 1 212 ? -11.334 0.076 -4.884 1.00 91.69 212 ALA A CA 1
ATOM 1642 C C . ALA A 1 212 ? -10.272 -0.462 -5.842 1.00 91.69 212 ALA A C 1
ATOM 1644 O O . ALA A 1 212 ? -9.559 0.330 -6.463 1.00 91.69 212 ALA A O 1
ATOM 1645 N N . ASP A 1 213 ? -10.195 -1.785 -5.982 1.00 91.06 213 ASP A N 1
ATOM 1646 C CA . ASP A 1 213 ? -9.396 -2.407 -7.028 1.00 91.06 213 ASP A CA 1
ATOM 1647 C C . ASP A 1 213 ? -10.026 -2.128 -8.399 1.00 91.06 213 ASP A C 1
ATOM 1649 O O . ASP A 1 213 ? -11.166 -2.529 -8.652 1.00 91.06 213 ASP A O 1
ATOM 1653 N N . PRO A 1 214 ? -9.308 -1.477 -9.317 1.00 87.94 214 PRO A N 1
ATOM 1654 C CA . PRO A 1 214 ? -9.886 -1.108 -10.596 1.00 87.94 214 PRO A CA 1
ATOM 1655 C C . PRO A 1 214 ? -10.174 -2.294 -11.517 1.00 87.94 214 PRO A C 1
ATOM 1657 O O . PRO A 1 214 ? -11.017 -2.167 -12.405 1.00 87.94 214 PRO A O 1
ATOM 1660 N N . THR A 1 215 ? -9.526 -3.440 -11.306 1.00 86.62 215 THR A N 1
ATOM 1661 C CA . THR A 1 215 ? -9.755 -4.648 -12.113 1.00 86.62 215 THR A CA 1
ATOM 1662 C C . THR A 1 215 ? -11.088 -5.291 -11.757 1.00 86.62 215 THR A C 1
ATOM 1664 O O . THR A 1 215 ? -11.895 -5.580 -12.636 1.00 86.62 215 THR A O 1
ATOM 1667 N N . THR A 1 216 ? -11.339 -5.458 -10.460 1.00 87.88 216 THR A N 1
ATOM 1668 C CA . THR A 1 216 ? -12.489 -6.213 -9.944 1.00 87.88 216 THR A CA 1
ATOM 1669 C C . THR A 1 216 ? -13.661 -5.338 -9.509 1.00 87.88 216 THR A C 1
ATOM 1671 O O . THR A 1 216 ? -14.709 -5.871 -9.154 1.00 87.88 216 THR A O 1
ATOM 1674 N N . HIS A 1 217 ? -13.549 -4.001 -9.548 1.00 85.19 217 HIS A N 1
ATOM 1675 C CA . HIS A 1 217 ? -14.615 -3.108 -9.069 1.00 85.19 217 HIS A CA 1
ATOM 1676 C C . HIS A 1 217 ? -15.986 -3.434 -9.681 1.00 85.19 217 HIS A C 1
ATOM 1678 O O . HIS A 1 217 ? -16.997 -3.380 -8.991 1.00 85.19 217 HIS A O 1
ATOM 1684 N N . ALA A 1 218 ? -16.050 -3.797 -10.963 1.00 80.69 218 ALA A N 1
ATOM 1685 C CA . ALA A 1 218 ? -17.305 -4.090 -11.648 1.00 80.69 218 ALA A CA 1
ATOM 1686 C C . ALA A 1 218 ? -17.849 -5.503 -11.368 1.00 80.69 218 ALA A C 1
ATOM 1688 O O . ALA A 1 218 ? -19.014 -5.758 -11.678 1.00 80.69 218 ALA A O 1
ATOM 1689 N N . ASP A 1 219 ? -17.060 -6.381 -10.749 1.00 85.19 219 ASP A N 1
ATOM 1690 C CA . ASP A 1 219 ? -17.383 -7.792 -10.556 1.00 85.19 219 ASP A CA 1
ATOM 1691 C C . ASP A 1 219 ? -18.357 -8.027 -9.391 1.00 85.19 219 ASP A C 1
ATOM 1693 O O . ASP A 1 219 ? -18.691 -7.136 -8.601 1.00 85.19 219 ASP A O 1
ATOM 1697 N N . GLN A 1 220 ? -18.828 -9.272 -9.270 1.00 85.94 220 GLN A N 1
ATOM 1698 C CA . GLN A 1 220 ? -19.664 -9.704 -8.148 1.00 85.94 220 GLN A CA 1
ATOM 1699 C C . GLN A 1 220 ? -18.902 -9.704 -6.810 1.00 85.94 220 GLN A C 1
ATOM 1701 O O . GLN A 1 220 ? -19.512 -9.511 -5.755 1.00 85.94 220 GLN A O 1
ATOM 1706 N N . LEU A 1 221 ? -17.582 -9.908 -6.863 1.00 88.75 221 LEU A N 1
ATOM 1707 C CA . LEU A 1 221 ? -16.675 -9.976 -5.716 1.00 88.75 221 LEU A CA 1
ATOM 1708 C C . LEU A 1 221 ? -15.606 -8.872 -5.816 1.00 88.75 221 LEU A C 1
ATOM 1710 O O . LEU A 1 221 ? -14.440 -9.182 -6.055 1.00 88.75 221 LEU A O 1
ATOM 1714 N N . PRO A 1 222 ? -15.980 -7.584 -5.711 1.00 91.06 222 PRO A N 1
ATOM 1715 C CA . PRO A 1 222 ? -15.024 -6.498 -5.889 1.00 91.06 222 PRO A CA 1
ATOM 1716 C C . PRO A 1 222 ? -14.016 -6.461 -4.741 1.00 91.06 222 PRO A C 1
ATOM 1718 O O . PRO A 1 222 ? -14.402 -6.551 -3.575 1.00 91.06 222 PRO A O 1
ATOM 1721 N N . ILE A 1 223 ? -12.735 -6.284 -5.058 1.00 93.56 223 ILE A N 1
ATOM 1722 C CA . ILE A 1 223 ? -11.670 -6.161 -4.061 1.00 93.56 223 ILE A CA 1
ATOM 1723 C C . ILE A 1 223 ? -11.546 -4.700 -3.619 1.00 93.56 223 ILE A C 1
ATOM 1725 O O . ILE A 1 223 ? -11.551 -3.773 -4.433 1.00 93.56 223 ILE A O 1
ATOM 1729 N N . LEU A 1 224 ? -11.419 -4.491 -2.312 1.00 95.12 224 LEU A N 1
ATOM 1730 C CA . LEU A 1 224 ? -11.169 -3.199 -1.687 1.00 95.12 224 LEU A CA 1
ATOM 1731 C C . LEU A 1 224 ? -9.855 -3.247 -0.904 1.00 95.12 224 LEU A C 1
ATOM 1733 O O . LEU A 1 224 ? -9.610 -4.185 -0.145 1.00 95.12 224 LEU A O 1
ATOM 1737 N N . PHE A 1 225 ? -9.033 -2.212 -1.049 1.00 95.94 225 PHE A N 1
ATOM 1738 C CA . PHE A 1 225 ? -7.772 -2.062 -0.331 1.00 95.94 225 PHE A CA 1
ATOM 1739 C C . PHE A 1 225 ? -7.935 -1.075 0.821 1.00 95.94 225 PHE A C 1
ATOM 1741 O O . PHE A 1 225 ? -8.252 0.094 0.592 1.00 95.94 225 PHE A O 1
ATOM 1748 N N . ALA A 1 226 ? -7.694 -1.526 2.050 1.00 95.44 226 ALA A N 1
ATOM 1749 C CA . ALA A 1 226 ? -7.631 -0.659 3.221 1.00 95.44 226 ALA A CA 1
ATOM 1750 C C . ALA A 1 226 ? -6.174 -0.270 3.502 1.00 95.44 226 ALA A C 1
ATOM 1752 O O . ALA A 1 226 ? -5.325 -1.149 3.648 1.00 95.44 226 ALA A O 1
ATOM 1753 N N . ASP A 1 227 ? -5.883 1.025 3.614 1.00 93.25 227 ASP A N 1
ATOM 1754 C CA . ASP A 1 227 ? -4.574 1.522 4.058 1.00 93.25 227 ASP A CA 1
ATOM 1755 C C . ASP A 1 227 ? -4.694 2.025 5.496 1.00 93.25 227 ASP A C 1
ATOM 1757 O O . ASP A 1 227 ? -5.357 3.033 5.764 1.00 93.25 227 ASP A O 1
ATOM 1761 N N . CYS A 1 228 ? -4.098 1.289 6.432 1.00 90.31 228 CYS A N 1
ATOM 1762 C CA . CYS A 1 228 ? -4.124 1.632 7.846 1.00 90.31 228 CYS A CA 1
ATOM 1763 C C . CYS A 1 228 ? -2.959 2.556 8.206 1.00 90.31 228 CYS A C 1
ATOM 1765 O O . CYS A 1 228 ? -1.831 2.377 7.748 1.00 90.31 228 CYS A O 1
ATOM 1767 N N . GLU A 1 229 ? -3.189 3.494 9.119 1.00 85.38 229 GLU A N 1
ATOM 1768 C CA . GLU A 1 229 ? -2.113 4.249 9.756 1.00 85.38 229 GLU A CA 1
ATOM 1769 C C . GLU A 1 229 ? -1.058 3.335 10.412 1.00 85.38 229 GLU A C 1
ATOM 1771 O O . GLU A 1 229 ? -1.343 2.232 10.884 1.00 85.38 229 GLU A O 1
ATOM 1776 N N . GLY A 1 230 ? 0.195 3.801 10.428 1.00 80.62 230 GLY A N 1
ATOM 1777 C CA . GLY A 1 230 ? 1.303 3.084 11.056 1.00 80.62 230 GLY A CA 1
ATOM 1778 C C . GLY A 1 230 ? 1.330 3.224 12.578 1.00 80.62 230 GLY A C 1
ATOM 1779 O O . GLY A 1 230 ? 1.256 4.329 13.108 1.00 80.62 230 GLY A O 1
ATOM 1780 N N . PHE A 1 231 ? 1.502 2.107 13.286 1.00 75.00 231 PHE A N 1
ATOM 1781 C CA . PHE A 1 231 ? 1.354 2.040 14.747 1.00 75.00 231 PHE A CA 1
ATOM 1782 C C . PHE A 1 231 ? 2.574 2.491 15.578 1.00 75.00 231 PHE A C 1
ATOM 1784 O O . PHE A 1 231 ? 2.522 2.413 16.798 1.00 75.00 231 PHE A O 1
ATOM 1791 N N . GLU A 1 232 ? 3.651 2.994 14.961 1.00 70.06 232 GLU A N 1
ATOM 1792 C CA . GLU A 1 232 ? 4.837 3.548 15.662 1.00 70.06 232 GLU A CA 1
ATOM 1793 C C . GLU A 1 232 ? 4.950 5.082 15.524 1.00 70.06 232 GLU A C 1
ATOM 1795 O O . GLU A 1 232 ? 5.987 5.680 15.795 1.00 70.06 232 GLU A O 1
ATOM 1800 N N . GLY A 1 233 ? 3.880 5.751 15.079 1.00 58.94 233 GLY A N 1
ATOM 1801 C CA . GLY A 1 233 ? 3.842 7.212 14.921 1.00 58.94 233 GLY A CA 1
ATOM 1802 C C . GLY A 1 233 ? 3.736 8.012 16.228 1.00 58.94 233 GLY A C 1
ATOM 1803 O O . GLY A 1 233 ? 3.915 9.234 16.211 1.00 58.94 233 GLY A O 1
ATOM 1804 N N . GLY A 1 234 ? 3.443 7.345 17.351 1.00 62.66 234 GLY A N 1
ATOM 1805 C CA . GLY A 1 234 ? 3.113 7.975 18.634 1.00 62.66 234 GLY A CA 1
ATOM 1806 C C . GLY A 1 234 ? 1.878 8.886 18.549 1.00 62.66 234 GLY A C 1
ATOM 1807 O O . GLY A 1 234 ? 1.007 8.707 17.702 1.00 62.66 234 GLY A O 1
ATOM 1808 N N . GLU A 1 235 ? 1.826 9.924 19.389 1.00 60.03 235 GLU A N 1
ATOM 1809 C CA . GLU A 1 235 ? 0.735 10.921 19.397 1.00 60.03 235 GLU A CA 1
ATOM 1810 C C . GLU A 1 235 ? 0.872 12.011 18.310 1.00 60.03 235 GLU A C 1
ATOM 1812 O O . GLU A 1 235 ? 0.133 13.003 18.306 1.00 60.03 235 GLU A O 1
ATOM 1817 N N . ARG A 1 236 ? 1.842 11.891 17.393 1.00 58.31 236 ARG A N 1
ATOM 1818 C CA . ARG A 1 236 ? 2.085 12.926 16.380 1.00 58.31 236 ARG A CA 1
ATOM 1819 C C . ARG A 1 236 ? 0.922 12.983 15.400 1.00 58.31 236 ARG A C 1
ATOM 1821 O O . ARG A 1 236 ? 0.553 11.987 14.791 1.00 58.31 236 ARG A O 1
ATOM 1828 N N . THR A 1 237 ? 0.369 14.181 15.213 1.00 58.16 237 THR A N 1
ATOM 1829 C CA . THR A 1 237 ? -0.702 14.392 14.238 1.00 58.16 237 THR A CA 1
ATOM 1830 C C . THR A 1 237 ? -0.174 14.132 12.821 1.00 58.16 237 THR A C 1
ATOM 1832 O O . THR A 1 237 ? 0.781 14.805 12.413 1.00 58.16 237 THR A O 1
ATOM 1835 N N . PRO A 1 238 ? -0.785 13.204 12.068 1.00 56.28 238 PRO A N 1
ATOM 1836 C CA . PRO A 1 238 ? -0.359 12.876 10.715 1.00 56.28 238 PRO A CA 1
ATOM 1837 C C . PRO A 1 238 ? -0.504 14.062 9.765 1.00 56.28 238 PRO A C 1
ATOM 1839 O O . PRO A 1 238 ? -1.318 14.964 9.993 1.00 56.28 238 PRO A O 1
ATOM 1842 N N . LEU A 1 239 ? 0.272 14.055 8.680 1.00 57.38 239 LEU A N 1
ATOM 1843 C CA . LEU A 1 239 ? 0.282 15.144 7.696 1.00 57.38 239 LEU A CA 1
ATOM 1844 C C . LEU A 1 239 ? -1.117 15.389 7.113 1.00 57.38 239 LEU A C 1
ATOM 1846 O O . LEU A 1 239 ? -1.588 16.528 7.126 1.00 57.38 239 LEU A O 1
ATOM 1850 N N . GLY A 1 240 ? -1.833 14.321 6.747 1.00 53.41 240 GLY A N 1
ATOM 1851 C CA . GLY A 1 240 ? -3.211 14.406 6.252 1.00 53.41 240 GLY A CA 1
ATOM 1852 C C . GLY A 1 240 ? -4.244 14.916 7.272 1.00 53.41 240 GLY A C 1
ATOM 1853 O O . GLY A 1 240 ? -5.301 15.404 6.880 1.00 53.41 240 GLY A O 1
ATOM 1854 N N . ALA A 1 241 ? -3.962 14.866 8.581 1.00 55.34 241 ALA A N 1
ATOM 1855 C CA . ALA A 1 241 ? -4.880 15.365 9.614 1.00 55.34 241 ALA A CA 1
ATOM 1856 C C . ALA A 1 241 ? -4.726 16.869 9.904 1.00 55.34 241 ALA A C 1
ATOM 1858 O O . ALA A 1 241 ? -5.654 17.483 10.435 1.00 55.34 241 ALA A O 1
ATOM 1859 N N . LYS A 1 242 ? -3.596 17.493 9.534 1.00 53.44 242 LYS A N 1
ATOM 1860 C CA . LYS A 1 242 ? -3.381 18.940 9.729 1.00 53.44 242 LYS A CA 1
ATOM 1861 C C . LYS A 1 242 ? -4.309 19.791 8.856 1.00 53.44 242 LYS A C 1
ATOM 1863 O O . LYS A 1 242 ? -4.793 20.813 9.327 1.00 53.44 242 LYS A O 1
ATOM 1868 N N . SER A 1 243 ? -4.626 19.322 7.647 1.00 49.94 243 SER A N 1
ATOM 1869 C CA . SER A 1 243 ? -5.548 19.996 6.717 1.00 49.94 243 SER A CA 1
ATOM 1870 C C . SER A 1 243 ? -6.996 20.051 7.227 1.00 49.94 243 SER A C 1
ATOM 1872 O O . SER A 1 243 ? -7.742 20.950 6.863 1.00 49.94 243 SER A O 1
ATOM 1874 N N . ARG A 1 244 ? -7.402 19.127 8.110 1.00 51.50 244 ARG A N 1
ATOM 1875 C CA . ARG A 1 244 ? -8.778 19.063 8.628 1.00 51.50 244 ARG A CA 1
ATOM 1876 C C . ARG A 1 244 ? -9.083 20.134 9.675 1.00 51.50 244 ARG A C 1
ATOM 1878 O O . ARG A 1 244 ? -10.221 20.586 9.764 1.00 51.50 244 ARG A O 1
ATOM 1885 N N . ARG A 1 245 ? -8.086 20.547 10.470 1.00 49.84 245 ARG A N 1
ATOM 1886 C CA . ARG A 1 245 ? -8.281 21.598 11.488 1.00 49.84 245 ARG A CA 1
ATOM 1887 C C . ARG A 1 245 ? -8.681 22.927 10.851 1.00 49.84 245 ARG A C 1
ATOM 1889 O O . ARG A 1 245 ? -9.515 23.626 11.402 1.00 49.84 245 ARG A O 1
ATOM 1896 N N . THR A 1 246 ? -8.140 23.230 9.674 1.00 43.50 246 THR A N 1
ATOM 1897 C CA . THR A 1 246 ? -8.493 24.427 8.904 1.00 43.50 246 THR A CA 1
ATOM 1898 C C . THR A 1 246 ? -9.879 24.348 8.257 1.00 43.50 246 THR A C 1
ATOM 1900 O O . THR A 1 246 ? -10.557 25.367 8.178 1.00 43.50 246 THR A O 1
ATOM 1903 N N . ASP A 1 247 ? -10.340 23.159 7.850 1.00 45.22 247 ASP A N 1
ATOM 1904 C CA . ASP A 1 247 ? -11.656 22.998 7.208 1.00 45.22 247 ASP A CA 1
ATOM 1905 C C . ASP A 1 247 ? -12.817 22.928 8.214 1.00 45.22 247 ASP A C 1
ATOM 1907 O O . ASP A 1 247 ? -13.908 23.430 7.933 1.00 45.22 247 ASP A O 1
ATOM 1911 N N . GLN A 1 248 ? -12.590 22.380 9.417 1.00 45.88 248 GLN A N 1
ATOM 1912 C CA . GLN A 1 248 ? -13.589 22.405 10.496 1.00 45.88 248 GLN A CA 1
ATOM 1913 C C . GLN A 1 248 ? -13.863 23.822 11.023 1.00 45.88 248 GLN A C 1
ATOM 1915 O O . GLN A 1 248 ? -15.011 24.118 11.349 1.00 45.88 248 GLN A O 1
ATOM 1920 N N . ASP A 1 249 ? -12.861 24.707 11.040 1.00 41.31 249 ASP A N 1
ATOM 1921 C CA . ASP A 1 249 ? -13.039 26.117 11.427 1.00 41.31 249 ASP A CA 1
ATOM 1922 C C . ASP A 1 249 ? -13.798 26.941 10.365 1.00 41.31 249 ASP A C 1
ATOM 1924 O O . ASP A 1 249 ? -14.424 27.947 10.696 1.00 41.31 249 ASP A O 1
ATOM 1928 N N . ASN A 1 250 ? -13.816 26.495 9.102 1.00 38.00 250 ASN A N 1
ATOM 1929 C CA . ASN A 1 250 ? -14.479 27.191 7.992 1.00 38.00 250 ASN A CA 1
ATOM 1930 C C . ASN A 1 250 ? -15.903 26.693 7.682 1.00 38.00 250 ASN A C 1
ATOM 1932 O O . ASN A 1 250 ? -16.504 27.119 6.695 1.00 38.00 250 ASN A O 1
ATOM 1936 N N . GLY A 1 251 ? -16.479 25.816 8.511 1.00 35.72 251 GLY A N 1
ATOM 1937 C CA . GLY A 1 251 ? -17.900 25.449 8.424 1.00 35.72 251 GLY A CA 1
ATOM 1938 C C . GLY A 1 251 ? -18.309 24.676 7.163 1.00 35.72 251 GLY A C 1
ATOM 1939 O O . GLY A 1 251 ? -19.501 24.450 6.950 1.00 35.72 251 GLY A O 1
ATOM 1940 N N . ALA A 1 252 ? -17.357 24.218 6.347 1.00 40.66 252 ALA A N 1
ATOM 1941 C CA . ALA A 1 252 ? -17.614 23.346 5.206 1.00 40.66 252 ALA A CA 1
ATOM 1942 C C . ALA A 1 252 ? -17.792 21.898 5.691 1.00 40.66 252 ALA A C 1
ATOM 1944 O O . ALA A 1 252 ? -16.984 21.016 5.412 1.00 40.66 252 ALA A O 1
ATOM 1945 N N . SER A 1 253 ? -18.859 21.647 6.454 1.00 42.25 253 SER A N 1
ATOM 1946 C CA . SER A 1 253 ? -19.354 20.282 6.635 1.00 42.25 253 SER A CA 1
ATOM 1947 C C . SER A 1 253 ? -19.846 19.812 5.273 1.00 42.25 253 SER A C 1
ATOM 1949 O O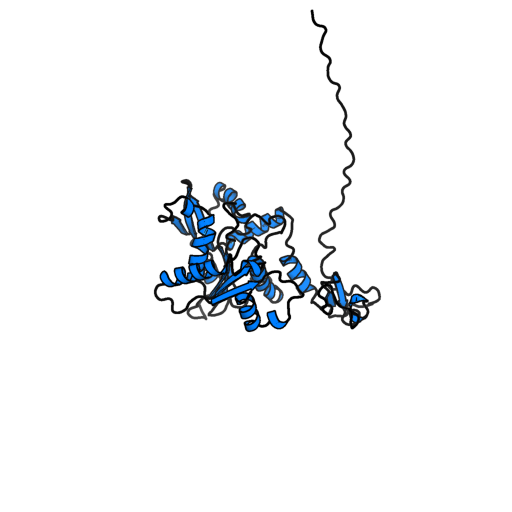 . SER A 1 253 ? -20.955 20.144 4.855 1.00 42.25 253 SER A O 1
ATOM 1951 N N . SER A 1 254 ? -19.000 19.093 4.536 1.00 45.19 254 SER A N 1
ATOM 1952 C CA . SER A 1 254 ? -19.477 18.302 3.414 1.00 45.19 254 SER A CA 1
ATOM 1953 C C . SER A 1 254 ? -20.536 17.357 3.980 1.00 45.19 254 SER A C 1
ATOM 1955 O O . SER A 1 254 ? -20.252 16.522 4.837 1.00 45.19 254 SER A O 1
ATOM 1957 N N . ASN A 1 255 ? -21.785 17.562 3.563 1.00 43.94 255 ASN A N 1
ATOM 1958 C CA . ASN A 1 255 ? -22.907 16.671 3.833 1.00 43.94 255 ASN A CA 1
ATOM 1959 C C . ASN A 1 255 ? -22.623 15.316 3.170 1.00 43.94 255 ASN A C 1
ATOM 1961 O O . ASN A 1 255 ? -23.128 15.012 2.093 1.00 43.94 255 ASN A O 1
ATOM 1965 N N . LEU A 1 256 ? -21.751 14.519 3.776 1.00 56.09 256 LEU A N 1
ATOM 1966 C CA . LEU A 1 256 ? -21.679 13.095 3.523 1.00 56.09 256 LEU A CA 1
ATOM 1967 C C . LEU A 1 256 ? -22.880 12.504 4.257 1.00 56.09 256 LEU A C 1
ATOM 1969 O O . LEU A 1 256 ? -22.849 12.381 5.479 1.00 56.09 256 LEU A O 1
ATOM 1973 N N . ASP A 1 257 ? -23.930 12.141 3.517 1.00 61.84 257 ASP A N 1
ATOM 1974 C CA . ASP A 1 257 ? -25.155 11.511 4.050 1.00 61.84 257 ASP A CA 1
ATOM 1975 C C . ASP A 1 257 ? -24.873 10.253 4.905 1.00 61.84 257 ASP A C 1
ATOM 1977 O O . ASP A 1 257 ? -25.731 9.799 5.658 1.00 61.84 257 ASP A O 1
ATOM 1981 N N . ASN A 1 258 ? -23.647 9.722 4.832 1.00 75.12 258 ASN A N 1
ATOM 1982 C CA . ASN A 1 258 ? -23.163 8.542 5.542 1.00 75.12 258 ASN A CA 1
ATOM 1983 C C . ASN A 1 258 ? -22.084 8.847 6.604 1.00 75.12 258 ASN A C 1
ATOM 1985 O O . ASN A 1 258 ? -21.402 7.927 7.052 1.00 75.12 258 ASN A O 1
ATOM 1989 N N . PHE A 1 259 ? -21.882 10.111 6.997 1.00 85.94 259 PHE A N 1
ATOM 1990 C CA . PHE A 1 259 ? -20.969 10.428 8.097 1.00 85.94 259 PHE A CA 1
ATOM 1991 C C . PHE A 1 259 ? -21.610 10.068 9.441 1.00 85.94 259 PHE A C 1
ATOM 1993 O O . PHE A 1 259 ? -22.657 10.601 9.824 1.00 85.94 259 PHE A O 1
ATOM 2000 N N . HIS A 1 260 ? -20.955 9.192 10.198 1.00 87.88 260 HIS A N 1
ATOM 2001 C CA . HIS A 1 260 ? -21.403 8.788 11.523 1.00 87.88 260 HIS A CA 1
ATOM 2002 C C . HIS A 1 260 ? -20.311 9.007 12.557 1.00 87.88 260 HIS A C 1
ATOM 2004 O O . HIS A 1 260 ? -19.166 8.614 12.381 1.00 87.88 260 HIS A O 1
ATOM 2010 N N . SER A 1 261 ? -20.692 9.586 13.690 1.00 88.38 261 SER A N 1
ATOM 2011 C CA . SER A 1 261 ? -19.789 9.849 14.803 1.00 88.38 261 SER A CA 1
ATOM 2012 C C . SER A 1 261 ? -20.357 9.230 16.075 1.00 88.38 261 SER A C 1
ATOM 2014 O O . SER A 1 261 ? -21.535 9.421 16.394 1.00 88.38 261 SER A O 1
ATOM 2016 N N . ARG A 1 262 ? -19.551 8.431 16.781 1.00 89.75 262 ARG A N 1
ATOM 2017 C CA . ARG A 1 262 ? -19.966 7.725 18.000 1.00 89.75 262 ARG A CA 1
ATOM 2018 C C . ARG A 1 262 ? -18.896 7.850 19.085 1.00 89.75 262 ARG A C 1
ATOM 2020 O O . ARG A 1 262 ? -17.740 7.511 18.834 1.00 89.75 262 ARG A O 1
ATOM 2027 N N . PRO A 1 263 ? -19.252 8.286 20.305 1.00 88.94 263 PRO A N 1
ATOM 2028 C CA . PRO A 1 263 ? -18.288 8.362 21.394 1.00 88.94 263 PRO A CA 1
ATOM 2029 C C . PRO A 1 263 ? -17.807 6.963 21.783 1.00 88.94 263 PRO A C 1
ATOM 2031 O O . PRO A 1 263 ? -18.603 6.026 21.901 1.00 88.94 263 PRO A O 1
ATOM 2034 N N . ILE A 1 264 ? -16.508 6.828 22.038 1.00 88.50 264 ILE A N 1
ATOM 2035 C CA . ILE A 1 264 ? -15.914 5.575 22.503 1.00 88.50 264 ILE A CA 1
ATOM 2036 C C . ILE A 1 264 ? -16.052 5.516 24.028 1.00 88.50 264 ILE A C 1
ATOM 2038 O O . ILE A 1 264 ? -15.144 5.855 24.783 1.00 88.50 264 ILE A O 1
ATOM 2042 N N . THR A 1 265 ? -17.230 5.111 24.502 1.00 87.75 265 THR A N 1
ATOM 2043 C CA . THR A 1 265 ? -17.578 5.156 25.935 1.00 87.75 265 THR A CA 1
ATOM 2044 C C . THR A 1 265 ? -16.773 4.190 26.800 1.00 87.75 265 THR A C 1
ATOM 2046 O O . THR A 1 265 ? -16.680 4.395 28.007 1.00 87.75 265 THR A O 1
ATOM 2049 N N . TRP A 1 266 ? -16.201 3.139 26.207 1.00 87.81 266 TRP A N 1
ATOM 2050 C CA . TRP A 1 266 ? -15.362 2.172 26.917 1.00 87.81 266 TRP A CA 1
ATOM 2051 C C . TRP A 1 266 ? -13.925 2.663 27.139 1.00 87.81 266 TRP A C 1
ATOM 2053 O O . TRP A 1 266 ? -13.225 2.069 27.954 1.00 87.81 266 TRP A O 1
ATOM 2063 N N . ALA A 1 267 ? -13.488 3.737 26.466 1.00 86.31 267 ALA A N 1
ATOM 2064 C CA . ALA A 1 267 ? -12.148 4.309 26.614 1.00 86.31 267 ALA A CA 1
ATOM 2065 C C . ALA A 1 267 ? -12.049 5.156 27.894 1.00 86.31 267 ALA A C 1
ATOM 2067 O O . ALA A 1 267 ? -12.046 6.395 27.892 1.00 86.31 267 ALA A O 1
ATOM 2068 N N . VAL A 1 268 ? -12.033 4.460 29.027 1.00 86.12 268 VAL A N 1
ATOM 2069 C CA . VAL A 1 268 ? -12.081 5.068 30.356 1.00 86.12 268 VAL A CA 1
ATOM 2070 C C . VAL A 1 268 ? -10.695 5.439 30.874 1.00 86.12 268 VAL A C 1
ATOM 2072 O O . VAL A 1 268 ? -10.600 6.441 31.587 1.00 86.12 268 VAL A O 1
ATOM 2075 N N . THR A 1 269 ? -9.646 4.698 30.497 1.00 87.25 269 THR A N 1
ATOM 2076 C CA . THR A 1 269 ? -8.261 4.952 30.938 1.00 87.25 269 THR A CA 1
ATOM 2077 C C . THR A 1 269 ? -7.569 6.014 30.080 1.00 87.25 269 THR A C 1
ATOM 2079 O O . THR A 1 269 ? -7.951 6.237 28.935 1.00 87.25 269 THR A O 1
ATOM 2082 N N . GLU A 1 270 ? -6.543 6.677 30.626 1.00 84.81 270 GLU A N 1
ATOM 2083 C CA . GLU A 1 270 ? -5.706 7.630 29.873 1.00 84.81 270 GLU A CA 1
ATOM 2084 C C . GLU A 1 270 ? -5.093 6.975 28.627 1.00 84.81 270 GLU A C 1
ATOM 2086 O O . GLU A 1 270 ? -5.174 7.536 27.539 1.00 84.81 270 GLU A O 1
ATOM 2091 N N . GLU A 1 271 ? -4.570 5.754 28.763 1.00 85.19 271 GLU A N 1
ATOM 2092 C CA . GLU A 1 271 ? -3.980 4.974 27.666 1.00 85.19 271 GLU A CA 1
ATOM 2093 C C . GLU A 1 271 ? -4.988 4.725 26.537 1.00 85.19 271 GLU A C 1
ATOM 2095 O O . GLU A 1 271 ? -4.693 4.976 25.375 1.00 85.19 271 GLU A O 1
ATOM 2100 N N . GLN A 1 272 ? -6.220 4.315 26.858 1.00 85.12 272 GLN A N 1
ATOM 2101 C CA . GLN A 1 272 ? -7.264 4.045 25.858 1.00 85.12 272 GLN A CA 1
ATOM 2102 C C . GLN A 1 272 ? -7.725 5.295 25.098 1.00 85.12 272 GLN A C 1
ATOM 2104 O O . GLN A 1 272 ? -8.344 5.185 24.039 1.00 85.12 272 GLN A O 1
ATOM 2109 N N . ARG A 1 273 ? -7.462 6.488 25.642 1.00 83.69 273 ARG A N 1
ATOM 2110 C CA . ARG A 1 273 ? -7.794 7.772 25.007 1.00 83.69 273 ARG A CA 1
ATOM 2111 C C . ARG A 1 273 ? -6.676 8.296 24.111 1.00 83.69 273 ARG A C 1
ATOM 2113 O O . ARG A 1 273 ? -6.876 9.303 23.426 1.00 83.69 273 ARG A O 1
ATOM 2120 N N . GLN A 1 274 ? -5.507 7.667 24.131 1.00 83.94 274 GLN A N 1
ATOM 2121 C CA . GLN A 1 274 ? -4.384 8.037 23.279 1.00 83.94 274 GLN A CA 1
ATOM 2122 C C . GLN A 1 274 ? -4.629 7.574 21.841 1.00 83.94 274 GLN A C 1
ATOM 2124 O O . GLN A 1 274 ? -5.269 6.547 21.594 1.00 83.94 274 GLN A O 1
ATOM 2129 N N . ARG A 1 275 ? -4.121 8.348 20.877 1.00 80.12 275 ARG A N 1
ATOM 2130 C CA . ARG A 1 275 ? -4.132 7.950 19.463 1.00 80.12 275 ARG A CA 1
ATOM 2131 C C . ARG A 1 275 ? -3.344 6.658 19.287 1.00 80.12 275 ARG A C 1
ATOM 2133 O O . ARG A 1 275 ? -3.773 5.797 18.525 1.00 80.12 275 ARG A O 1
ATOM 2140 N N . GLU A 1 276 ? -2.253 6.500 20.029 1.00 83.75 276 GLU A N 1
ATOM 2141 C CA . GLU A 1 276 ? -1.434 5.292 20.023 1.00 83.75 276 GLU A CA 1
ATOM 2142 C C . GLU A 1 276 ? -2.272 4.026 20.254 1.00 83.75 276 GLU A C 1
ATOM 2144 O O . GLU A 1 276 ? -2.121 3.057 19.512 1.00 83.75 276 GLU A O 1
ATOM 2149 N N . TYR A 1 277 ? -3.233 4.046 21.185 1.00 85.81 277 TYR A N 1
ATOM 2150 C CA . TYR A 1 277 ? -4.140 2.913 21.402 1.00 85.81 277 TYR A CA 1
ATOM 2151 C C . TYR A 1 277 ? -5.037 2.638 20.189 1.00 85.81 277 TYR A C 1
ATOM 2153 O O . TYR A 1 277 ? -5.270 1.483 19.824 1.00 85.81 277 TYR A O 1
ATOM 2161 N N . ALA A 1 278 ? -5.529 3.689 19.525 1.00 87.06 278 ALA A N 1
ATOM 2162 C CA . ALA A 1 278 ? -6.342 3.527 18.325 1.00 87.06 278 ALA A CA 1
ATOM 2163 C C . ALA A 1 278 ? -5.561 2.803 17.215 1.00 87.06 278 ALA A C 1
ATOM 2165 O O . ALA A 1 278 ? -6.071 1.847 16.635 1.00 87.06 278 ALA A O 1
ATOM 2166 N N . VAL A 1 279 ? -4.309 3.199 16.973 1.00 85.00 279 VAL A N 1
ATOM 2167 C CA . VAL A 1 279 ? -3.500 2.633 15.883 1.00 85.00 279 VAL A CA 1
ATOM 2168 C C . VAL A 1 279 ? -2.901 1.265 16.239 1.00 85.00 279 VAL A C 1
ATOM 2170 O O . VAL A 1 279 ? -2.781 0.404 15.372 1.00 85.00 279 VAL A O 1
ATOM 2173 N N . THR A 1 280 ? -2.543 1.028 17.503 1.00 83.94 280 THR A N 1
ATOM 2174 C CA . THR A 1 280 ? -1.905 -0.231 17.941 1.00 83.94 280 THR A CA 1
ATOM 2175 C C . THR A 1 280 ? -2.897 -1.335 18.304 1.00 83.94 280 THR A C 1
ATOM 2177 O O . THR A 1 280 ? -2.540 -2.510 18.223 1.00 83.94 280 THR A O 1
ATOM 2180 N N . ALA A 1 281 ? -4.127 -0.995 18.701 1.00 83.81 281 ALA A N 1
ATOM 2181 C CA . ALA A 1 281 ? -5.105 -1.973 19.177 1.00 83.81 281 ALA A CA 1
ATOM 2182 C C . ALA A 1 281 ? -6.434 -1.902 18.420 1.00 83.81 281 ALA A C 1
ATOM 2184 O O . ALA A 1 281 ? -6.908 -2.926 17.926 1.00 83.81 281 ALA A O 1
ATOM 2185 N N . LEU A 1 282 ? -7.045 -0.717 18.305 1.00 86.88 282 LEU A N 1
ATOM 2186 C CA . LEU A 1 282 ? -8.398 -0.604 17.751 1.00 86.88 282 LEU A CA 1
ATOM 2187 C C . LEU A 1 282 ? -8.451 -0.881 16.243 1.00 86.88 282 LEU A C 1
ATOM 2189 O O . LEU A 1 282 ? -9.254 -1.711 15.818 1.00 86.88 282 LEU A O 1
ATOM 2193 N N . TYR A 1 283 ? -7.622 -0.209 15.436 1.00 89.62 283 TYR A N 1
ATOM 2194 C CA . TYR A 1 283 ? -7.632 -0.383 13.980 1.00 89.62 283 TYR A CA 1
ATOM 2195 C C . TYR A 1 283 ? -7.268 -1.811 13.572 1.00 89.62 283 TYR A C 1
ATOM 2197 O O . TYR A 1 283 ? -8.059 -2.406 12.841 1.00 89.62 283 TYR A O 1
ATOM 2205 N N . PRO A 1 284 ? -6.171 -2.422 14.071 1.00 84.88 284 PRO A N 1
ATOM 2206 C CA . PRO A 1 284 ? -5.851 -3.800 13.716 1.00 84.88 284 PRO A CA 1
ATOM 2207 C C . PRO A 1 284 ? -6.971 -4.765 14.101 1.00 84.88 284 PRO A C 1
ATOM 2209 O O . PRO A 1 284 ? -7.352 -5.598 13.288 1.00 84.88 284 PRO A O 1
ATOM 2212 N N . ARG A 1 285 ? -7.574 -4.612 15.289 1.00 83.31 285 ARG A N 1
ATOM 2213 C CA . ARG A 1 285 ? -8.691 -5.462 15.723 1.00 83.31 285 ARG A CA 1
ATOM 2214 C C . ARG A 1 285 ? -9.901 -5.363 14.790 1.00 83.31 285 ARG A C 1
ATOM 2216 O O . ARG A 1 285 ? -10.482 -6.391 14.445 1.00 83.31 285 ARG A O 1
ATOM 2223 N N . LEU A 1 286 ? -10.288 -4.151 14.387 1.00 87.75 286 LEU A N 1
ATOM 2224 C CA . LEU A 1 286 ? -11.381 -3.956 13.430 1.00 87.75 286 LEU A CA 1
ATOM 2225 C C . LEU A 1 286 ? -11.032 -4.583 12.076 1.00 87.75 286 LEU A C 1
ATOM 2227 O O . LEU A 1 286 ? -11.806 -5.380 11.553 1.00 87.75 286 LEU A O 1
ATOM 2231 N N . LEU A 1 287 ? -9.847 -4.283 11.542 1.00 90.00 287 LEU A N 1
ATOM 2232 C CA . LEU A 1 287 ? -9.429 -4.759 10.225 1.00 90.00 287 LEU A CA 1
ATOM 2233 C C . LEU A 1 287 ? -9.303 -6.284 10.181 1.00 90.00 287 LEU A C 1
ATOM 2235 O O . LEU A 1 287 ? -9.822 -6.888 9.251 1.00 90.00 287 LEU A O 1
ATOM 2239 N N . TYR A 1 288 ? -8.725 -6.931 11.194 1.00 87.00 288 TYR A N 1
ATOM 2240 C CA . TYR A 1 288 ? -8.661 -8.398 11.259 1.00 87.00 288 TYR A CA 1
ATOM 2241 C C . TYR A 1 288 ? -10.037 -9.068 11.288 1.00 87.00 288 TYR A C 1
ATOM 2243 O O . TYR A 1 288 ? -10.183 -10.175 10.782 1.00 87.00 288 TYR A O 1
ATOM 2251 N N . THR A 1 289 ? -11.038 -8.409 11.876 1.00 85.06 289 THR A N 1
ATOM 2252 C CA . THR A 1 289 ? -12.398 -8.958 11.974 1.00 85.06 289 THR A CA 1
ATOM 2253 C C . THR A 1 289 ? -13.144 -8.874 10.641 1.00 85.06 289 THR A C 1
ATOM 2255 O O . THR A 1 289 ? -13.948 -9.750 10.337 1.00 85.06 289 THR A O 1
ATOM 2258 N N . PHE A 1 290 ? -12.898 -7.822 9.852 1.00 86.62 290 PHE A N 1
ATOM 2259 C CA . PHE A 1 290 ? -13.641 -7.548 8.615 1.00 86.62 290 PHE A CA 1
ATOM 2260 C C . PHE A 1 290 ? -12.883 -7.878 7.326 1.00 86.62 290 PHE A C 1
ATOM 2262 O O . PHE A 1 290 ? -13.478 -7.797 6.257 1.00 86.62 290 PHE A O 1
ATOM 2269 N N . SER A 1 291 ? -11.592 -8.203 7.399 1.00 91.31 291 SER A N 1
ATOM 2270 C CA . SER A 1 291 ? -10.786 -8.482 6.207 1.00 91.31 291 SER A CA 1
ATOM 2271 C C . SER A 1 291 ? -10.824 -9.949 5.819 1.00 91.31 291 SER A C 1
ATOM 2273 O O . SER A 1 291 ? -10.703 -10.826 6.669 1.00 91.31 291 SER A O 1
ATOM 2275 N N . ASP A 1 292 ? -10.862 -10.210 4.519 1.00 91.94 292 ASP A N 1
ATOM 2276 C CA . ASP A 1 292 ? -10.597 -11.535 3.956 1.00 91.94 292 ASP A CA 1
ATOM 2277 C C . ASP A 1 292 ? -9.091 -11.832 3.940 1.00 91.94 292 ASP A C 1
ATOM 2279 O O . ASP A 1 292 ? -8.664 -12.985 4.072 1.00 91.94 292 ASP A O 1
ATOM 2283 N N . CYS A 1 293 ? -8.276 -10.779 3.808 1.00 92.50 293 CYS A N 1
ATOM 2284 C CA . CYS A 1 293 ? -6.823 -10.844 3.854 1.00 92.50 293 CYS A CA 1
ATOM 2285 C C . CYS A 1 293 ? -6.233 -9.630 4.581 1.00 92.50 293 CYS A C 1
ATOM 2287 O O . CYS A 1 293 ? -6.571 -8.481 4.301 1.00 92.50 293 CYS A O 1
ATOM 2289 N N . VAL A 1 294 ? -5.282 -9.876 5.472 1.00 92.25 294 VAL A N 1
ATOM 2290 C CA . VAL A 1 294 ? -4.464 -8.851 6.114 1.00 92.25 294 VAL A CA 1
ATOM 2291 C C . VAL A 1 294 ? -3.042 -8.958 5.576 1.00 92.25 294 VAL A C 1
ATOM 2293 O O . VAL A 1 294 ? -2.405 -10.005 5.668 1.00 92.25 294 VAL A O 1
ATOM 2296 N N . VAL A 1 295 ? -2.539 -7.867 5.006 1.00 93.38 295 VAL A N 1
ATOM 2297 C CA . VAL A 1 295 ? -1.168 -7.743 4.513 1.00 93.38 295 VAL A CA 1
ATOM 2298 C C . VAL A 1 295 ? -0.364 -6.962 5.542 1.00 93.38 295 VAL A C 1
ATOM 2300 O O . VAL A 1 295 ? -0.540 -5.755 5.710 1.00 93.38 295 VAL A O 1
ATOM 2303 N N . PHE A 1 296 ? 0.532 -7.649 6.238 1.00 91.00 296 PHE A N 1
ATOM 2304 C CA . PHE A 1 296 ? 1.467 -7.012 7.145 1.00 91.00 296 PHE A CA 1
ATOM 2305 C C . PHE A 1 296 ? 2.731 -6.590 6.396 1.00 91.00 296 PHE A C 1
ATOM 2307 O O . PHE A 1 296 ? 3.489 -7.436 5.924 1.00 91.00 296 PHE A O 1
ATOM 2314 N N . VAL A 1 297 ? 2.979 -5.285 6.310 1.00 89.62 297 VAL A N 1
ATOM 2315 C CA . VAL A 1 297 ? 4.137 -4.721 5.608 1.00 89.62 297 VAL A CA 1
ATOM 2316 C 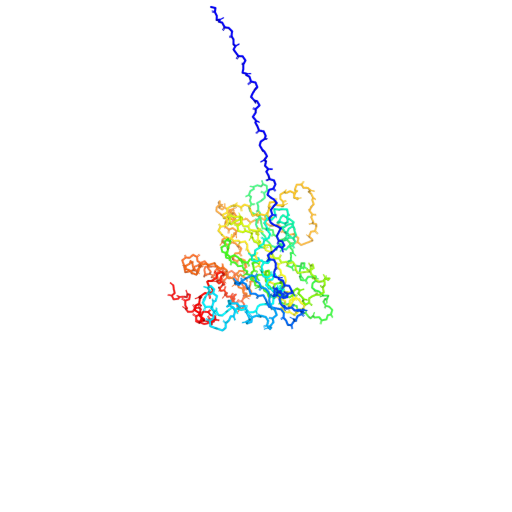C . VAL A 1 297 ? 5.240 -4.371 6.600 1.00 89.62 297 VAL A C 1
ATOM 2318 O O . VAL A 1 297 ? 5.011 -3.678 7.596 1.00 89.62 297 VAL A O 1
ATOM 2321 N N . LEU A 1 298 ? 6.461 -4.805 6.298 1.00 87.19 298 LEU A N 1
ATOM 2322 C CA . LEU A 1 298 ? 7.666 -4.508 7.066 1.00 87.19 298 LEU A CA 1
ATOM 2323 C C . LEU A 1 298 ? 8.847 -4.258 6.135 1.00 87.19 298 LEU A C 1
ATOM 2325 O O . LEU A 1 298 ? 8.913 -4.815 5.050 1.00 87.19 298 LEU A O 1
ATOM 2329 N N . ARG A 1 299 ? 9.810 -3.453 6.586 1.00 83.56 299 ARG A N 1
ATOM 2330 C CA . ARG A 1 299 ? 11.074 -3.244 5.862 1.00 83.56 299 ARG A CA 1
ATOM 2331 C C . ARG A 1 299 ? 12.196 -4.181 6.294 1.00 83.56 299 ARG A C 1
ATOM 2333 O O . ARG A 1 299 ? 13.080 -4.495 5.513 1.00 83.56 299 ARG A O 1
ATOM 2340 N N . ASN A 1 300 ? 12.190 -4.606 7.555 1.00 81.12 300 ASN A N 1
ATOM 2341 C CA . ASN A 1 300 ? 13.277 -5.388 8.130 1.00 81.12 300 ASN A CA 1
ATOM 2342 C C . ASN A 1 300 ? 12.765 -6.740 8.625 1.00 81.12 300 ASN A C 1
ATOM 2344 O O . ASN A 1 300 ? 12.099 -6.808 9.655 1.00 81.12 300 ASN A O 1
ATOM 2348 N N . ALA A 1 301 ? 13.120 -7.820 7.927 1.00 79.19 301 ALA A N 1
ATOM 2349 C CA . ALA A 1 301 ? 12.727 -9.179 8.304 1.00 79.19 301 ALA A CA 1
ATOM 2350 C C . ALA A 1 301 ? 13.152 -9.553 9.738 1.00 79.19 301 ALA A C 1
ATOM 2352 O O . ALA A 1 301 ? 12.420 -10.244 10.439 1.00 79.19 301 ALA A O 1
ATOM 2353 N N . LYS A 1 302 ? 14.281 -9.023 10.235 1.00 78.38 302 LYS A N 1
ATOM 2354 C CA . LYS A 1 302 ? 14.808 -9.348 11.576 1.00 78.38 302 LYS A CA 1
ATOM 2355 C C . LYS A 1 302 ? 13.909 -8.877 12.718 1.00 78.38 302 LYS A C 1
ATOM 2357 O O . LYS A 1 302 ? 14.005 -9.396 13.826 1.00 78.38 302 LYS A O 1
ATOM 2362 N N . THR A 1 303 ? 13.060 -7.877 12.482 1.00 75.31 303 THR A N 1
ATOM 2363 C CA . THR A 1 303 ? 12.126 -7.377 13.501 1.00 75.31 303 THR A CA 1
ATOM 2364 C C . THR A 1 303 ? 10.794 -8.121 13.478 1.00 75.31 303 THR A C 1
ATOM 2366 O O . THR A 1 303 ? 9.940 -7.855 14.323 1.00 75.31 303 THR A O 1
ATOM 2369 N N . PHE A 1 304 ? 10.597 -9.056 12.541 1.00 78.81 304 PHE A N 1
ATOM 2370 C CA . PHE A 1 304 ? 9.345 -9.791 12.407 1.00 78.81 304 PHE A CA 1
ATOM 2371 C C . PHE A 1 304 ? 9.031 -10.618 13.661 1.00 78.81 304 PHE A C 1
ATOM 2373 O O . PHE A 1 304 ? 7.991 -10.414 14.288 1.00 78.81 304 PHE A O 1
ATOM 2380 N N . GLN A 1 305 ? 9.948 -11.493 14.086 1.00 74.50 305 GLN A N 1
ATOM 2381 C CA . GLN A 1 305 ? 9.707 -12.350 15.250 1.00 74.50 305 GLN A CA 1
ATOM 2382 C C . GLN A 1 305 ? 9.515 -11.552 16.547 1.00 74.50 305 GLN A C 1
ATOM 2384 O O . GLN A 1 305 ? 8.622 -11.855 17.334 1.00 74.50 305 GLN A O 1
ATOM 2389 N N . SER A 1 306 ? 10.342 -10.528 16.775 1.00 71.88 306 SER A N 1
ATOM 2390 C CA . SER A 1 306 ? 10.401 -9.822 18.059 1.00 71.88 306 SER A CA 1
ATOM 2391 C C . SER A 1 306 ? 9.331 -8.745 18.237 1.00 71.88 306 SER A C 1
ATOM 2393 O O . SER A 1 306 ? 8.891 -8.522 19.363 1.00 71.88 306 SER A O 1
ATOM 2395 N N . ALA A 1 307 ? 8.909 -8.073 17.162 1.00 67.69 307 ALA A N 1
ATOM 2396 C CA . ALA A 1 307 ? 8.023 -6.909 17.256 1.00 67.69 307 ALA A CA 1
ATOM 2397 C C . ALA A 1 307 ? 6.639 -7.114 16.620 1.00 67.69 307 ALA A C 1
ATOM 2399 O O . ALA A 1 307 ? 5.713 -6.357 16.923 1.00 67.69 307 ALA A O 1
ATOM 2400 N N . VAL A 1 308 ? 6.490 -8.107 15.737 1.00 75.56 308 VAL A N 1
ATOM 2401 C CA . VAL A 1 308 ? 5.326 -8.221 14.847 1.00 75.56 308 VAL A CA 1
ATOM 2402 C C . VAL A 1 308 ? 4.534 -9.496 15.088 1.00 75.56 308 VAL A C 1
ATOM 2404 O O . VAL A 1 308 ? 3.320 -9.418 15.261 1.00 75.56 308 VAL A O 1
ATOM 2407 N N . LEU A 1 309 ? 5.195 -10.655 15.115 1.00 81.81 309 LEU A N 1
ATOM 2408 C CA . LEU A 1 309 ? 4.523 -11.956 15.124 1.00 81.81 309 LEU A CA 1
ATOM 2409 C C . LEU A 1 309 ? 3.526 -12.085 16.283 1.00 81.81 309 LEU A C 1
ATOM 2411 O O . LEU A 1 309 ? 2.370 -12.441 16.064 1.00 81.81 309 LEU A O 1
ATOM 2415 N N . THR A 1 310 ? 3.943 -11.723 17.498 1.00 82.56 310 THR A N 1
ATOM 2416 C CA . THR A 1 310 ? 3.074 -11.754 18.682 1.00 82.56 310 THR A CA 1
ATOM 2417 C C . THR A 1 310 ? 1.848 -10.862 18.509 1.00 82.56 310 THR A C 1
ATOM 2419 O O . THR A 1 310 ? 0.739 -11.309 18.776 1.00 82.56 310 THR A O 1
ATOM 2422 N N . LYS A 1 311 ? 2.018 -9.640 17.982 1.00 80.44 311 LYS A N 1
ATOM 2423 C CA . LYS A 1 311 ? 0.902 -8.710 17.755 1.00 80.44 311 LYS A CA 1
ATOM 2424 C C . LYS A 1 311 ? -0.098 -9.270 16.745 1.00 80.44 311 LYS A C 1
ATOM 2426 O O . LYS A 1 311 ? -1.296 -9.207 16.989 1.00 80.44 311 LYS A O 1
ATOM 2431 N N . LEU A 1 312 ? 0.378 -9.860 15.644 1.00 79.81 312 LEU A N 1
ATOM 2432 C CA . LEU A 1 312 ? -0.501 -10.472 14.640 1.00 79.81 312 LEU A CA 1
ATOM 2433 C C . LEU A 1 312 ? -1.310 -11.631 15.220 1.00 79.81 312 LEU A C 1
ATOM 2435 O O . LEU A 1 312 ? -2.502 -11.746 14.941 1.00 79.81 312 LEU A O 1
ATOM 2439 N N . LEU A 1 313 ? -0.677 -12.467 16.047 1.00 82.69 313 LEU A N 1
ATOM 2440 C CA . LEU A 1 313 ? -1.353 -13.575 16.717 1.00 82.69 313 LEU A CA 1
ATOM 2441 C C . LEU A 1 313 ? -2.377 -13.072 17.738 1.00 82.69 313 LEU A C 1
ATOM 2443 O O . LEU A 1 313 ? -3.508 -13.550 17.742 1.00 82.69 313 LEU A O 1
ATOM 2447 N N . GLU A 1 314 ? -2.021 -12.086 18.560 1.00 84.75 314 GLU A N 1
ATOM 2448 C CA . GLU A 1 314 ? -2.932 -11.478 19.536 1.00 84.75 314 GLU A CA 1
ATOM 2449 C C . GLU A 1 314 ? -4.135 -10.816 18.856 1.00 84.75 314 GLU A C 1
ATOM 2451 O O . GLU A 1 314 ? -5.272 -11.023 19.281 1.00 84.75 314 GLU A O 1
ATOM 2456 N N . TRP A 1 315 ? -3.915 -10.069 17.770 1.00 83.38 315 TRP A N 1
ATOM 2457 C CA . TRP A 1 315 ? -4.997 -9.472 16.987 1.00 83.38 315 TRP A CA 1
ATOM 2458 C C . TRP A 1 315 ? -5.876 -10.533 16.327 1.00 83.38 315 TRP A C 1
ATOM 2460 O O . TRP A 1 315 ? -7.099 -10.406 16.368 1.00 83.38 315 TRP A O 1
ATOM 2470 N N . GLY A 1 316 ? -5.279 -11.594 15.778 1.00 79.62 316 GLY A N 1
ATOM 2471 C CA . GLY A 1 316 ? -6.012 -12.719 15.198 1.00 79.62 316 GLY A CA 1
ATOM 2472 C C . GLY A 1 316 ? -6.882 -13.450 16.224 1.00 79.62 316 GLY A C 1
ATOM 2473 O O . GLY A 1 316 ? -8.053 -13.718 15.956 1.00 79.62 316 GLY A O 1
ATOM 2474 N N . VAL A 1 317 ? -6.351 -13.714 17.423 1.00 82.19 317 VAL A N 1
ATOM 2475 C CA . VAL A 1 317 ? -7.105 -14.327 18.531 1.00 82.19 317 VAL A CA 1
ATOM 2476 C C . VAL A 1 317 ? -8.227 -13.402 19.001 1.00 82.19 317 VAL A C 1
ATOM 2478 O O . VAL A 1 317 ? -9.372 -13.836 19.098 1.00 82.19 317 VAL A O 1
ATOM 2481 N N . ALA A 1 318 ? -7.940 -12.119 19.228 1.00 79.31 318 ALA A N 1
ATOM 2482 C CA . ALA A 1 318 ? -8.947 -11.155 19.666 1.00 79.31 318 ALA A CA 1
ATOM 2483 C C . ALA A 1 318 ? -10.069 -10.965 18.627 1.00 79.31 318 ALA A C 1
ATOM 2485 O O . ALA A 1 318 ? -11.238 -10.789 18.991 1.00 79.31 318 ALA A O 1
ATOM 2486 N N . ALA A 1 319 ? -9.735 -11.008 17.335 1.00 76.94 319 ALA A N 1
ATOM 2487 C CA . ALA A 1 319 ? -10.715 -10.987 16.254 1.00 76.94 319 ALA A CA 1
ATOM 2488 C C . ALA A 1 319 ? -11.582 -12.254 16.275 1.00 76.94 319 ALA A C 1
ATOM 2490 O O . ALA A 1 319 ? -12.804 -12.142 16.246 1.00 76.94 319 ALA A O 1
ATOM 2491 N N . LEU A 1 320 ? -10.980 -13.439 16.432 1.00 75.69 320 LEU A N 1
ATOM 2492 C CA . LEU A 1 320 ? -11.715 -14.703 16.540 1.00 75.69 320 LEU A CA 1
ATOM 2493 C C . LEU A 1 320 ? -12.692 -14.713 17.726 1.00 75.69 320 LEU A C 1
ATOM 2495 O O . LEU A 1 320 ? -13.838 -15.121 17.568 1.00 75.69 320 LEU A O 1
ATOM 2499 N N . GLU A 1 321 ? -12.263 -14.244 18.899 1.00 75.69 321 GLU A N 1
ATOM 2500 C CA . GLU A 1 321 ? -13.108 -14.204 20.103 1.00 75.69 321 GLU A CA 1
ATOM 2501 C C . GLU A 1 321 ? -14.284 -13.228 19.979 1.00 75.69 321 GLU A C 1
ATOM 2503 O O . GLU A 1 321 ? -15.327 -13.424 20.604 1.00 75.69 321 GLU A O 1
ATOM 2508 N N . SER A 1 322 ? -14.120 -12.163 19.190 1.00 70.25 322 SER A N 1
ATOM 2509 C CA . SER A 1 322 ? -15.157 -11.144 19.000 1.00 70.25 322 SER A CA 1
ATOM 2510 C C . SER A 1 322 ? -16.023 -11.358 17.757 1.00 70.25 322 SER A C 1
ATOM 2512 O O . SER A 1 322 ? -17.079 -10.728 17.641 1.00 70.25 322 SER A O 1
ATOM 2514 N N . ALA A 1 323 ? -15.636 -12.271 16.865 1.00 68.38 323 ALA A N 1
ATOM 2515 C CA . ALA A 1 323 ? -16.389 -12.620 15.674 1.00 68.38 323 ALA A CA 1
ATOM 2516 C C . ALA A 1 323 ? -17.509 -13.624 15.996 1.00 68.38 323 ALA A C 1
ATOM 2518 O O . ALA A 1 323 ? -17.280 -14.795 16.289 1.00 68.38 323 ALA A O 1
ATOM 2519 N N . ILE A 1 324 ? -18.760 -13.173 15.898 1.00 65.81 324 ILE A N 1
ATOM 2520 C CA . ILE A 1 324 ? -19.935 -14.041 16.028 1.00 65.81 324 ILE A CA 1
ATOM 2521 C C . ILE A 1 324 ? -20.308 -14.542 14.628 1.00 65.81 324 ILE A C 1
ATOM 2523 O O . ILE A 1 324 ? -20.623 -13.739 13.755 1.00 65.81 324 ILE A O 1
ATOM 2527 N N . ASN A 1 325 ? -20.319 -15.863 14.426 1.00 61.66 325 ASN A N 1
ATOM 2528 C CA . ASN A 1 325 ? -20.668 -16.524 13.157 1.00 61.66 325 ASN A CA 1
ATOM 2529 C C . ASN A 1 325 ? -19.736 -16.217 11.964 1.00 61.66 325 ASN A C 1
ATOM 2531 O O . A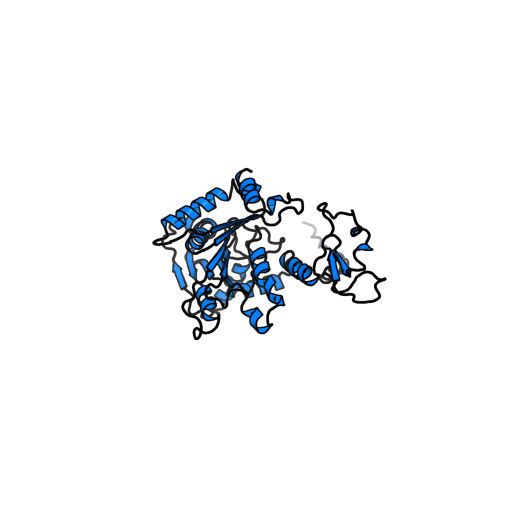SN A 1 325 ? -20.192 -16.251 10.823 1.00 61.66 325 ASN A O 1
ATOM 2535 N N . ALA A 1 326 ? -18.445 -15.949 12.191 1.00 61.50 326 ALA A N 1
ATOM 2536 C CA . ALA A 1 326 ? -17.478 -15.867 11.094 1.00 61.50 326 ALA A CA 1
ATOM 2537 C C . ALA A 1 326 ? -17.079 -17.284 10.624 1.00 61.50 326 ALA A C 1
ATOM 2539 O O . ALA A 1 326 ? -16.540 -18.055 11.420 1.00 61.50 326 ALA A O 1
ATOM 2540 N N . PRO A 1 327 ? -17.345 -17.663 9.359 1.00 55.25 327 PRO A N 1
ATOM 2541 C CA . PRO A 1 327 ? -17.067 -19.010 8.860 1.00 55.25 327 PRO A CA 1
ATOM 2542 C C . PRO A 1 327 ? -15.579 -19.265 8.566 1.00 55.25 327 PRO A C 1
ATOM 2544 O O . PRO A 1 327 ? -15.183 -20.423 8.457 1.00 55.25 327 PRO A O 1
ATOM 2547 N N . ALA A 1 328 ? -14.761 -18.215 8.432 1.00 65.81 328 ALA A N 1
ATOM 2548 C CA . ALA A 1 328 ? -13.334 -18.311 8.140 1.00 65.81 328 ALA A CA 1
ATOM 2549 C C . ALA A 1 328 ? -12.551 -17.164 8.796 1.00 65.81 328 ALA A C 1
ATOM 2551 O O . ALA A 1 328 ? -13.079 -16.071 8.990 1.00 65.81 328 ALA A O 1
ATOM 2552 N N . LEU A 1 329 ? -11.289 -17.437 9.131 1.00 69.81 329 LEU A N 1
ATOM 2553 C CA . LEU A 1 329 ? -10.326 -16.436 9.586 1.00 69.81 329 LEU A CA 1
ATOM 2554 C C . LEU A 1 329 ? -9.711 -15.714 8.384 1.00 69.81 329 LEU A C 1
ATOM 2556 O O . LEU A 1 329 ? -9.511 -16.328 7.335 1.00 69.81 329 LEU A O 1
ATOM 2560 N N . ALA A 1 330 ? -9.367 -14.438 8.564 1.00 80.62 330 ALA A N 1
ATOM 2561 C CA . ALA A 1 330 ? -8.621 -13.674 7.573 1.00 80.62 330 ALA A CA 1
ATOM 2562 C C . ALA A 1 330 ? -7.304 -14.383 7.214 1.00 80.62 330 ALA A C 1
ATOM 2564 O O . ALA A 1 330 ? -6.576 -14.854 8.096 1.00 80.62 330 ALA A O 1
ATOM 2565 N N . HIS A 1 331 ? -6.963 -14.417 5.926 1.00 88.62 331 HIS A N 1
ATOM 2566 C CA . HIS A 1 331 ? -5.627 -14.821 5.494 1.00 88.62 331 HIS A CA 1
ATOM 2567 C C . HIS A 1 331 ? -4.607 -13.766 5.932 1.00 88.62 331 HIS A C 1
ATOM 2569 O O . HIS A 1 331 ? -4.925 -12.581 6.004 1.00 88.62 331 HIS A O 1
ATOM 2575 N N . CYS A 1 332 ? -3.371 -14.177 6.213 1.00 87.62 332 CYS A N 1
ATOM 2576 C CA . CYS A 1 332 ? -2.292 -13.258 6.563 1.00 87.62 332 CYS A CA 1
ATOM 2577 C C . CYS A 1 332 ? -1.162 -13.376 5.539 1.00 87.62 332 CYS A C 1
ATOM 2579 O O . CYS A 1 332 ? -0.617 -14.461 5.344 1.00 87.62 332 CYS A O 1
ATOM 2581 N N . ILE A 1 333 ? -0.792 -12.255 4.923 1.00 91.44 333 ILE A N 1
ATOM 2582 C CA . ILE A 1 333 ? 0.369 -12.130 4.036 1.00 91.44 333 ILE A CA 1
ATOM 2583 C C . ILE A 1 333 ? 1.397 -11.245 4.728 1.00 91.44 333 ILE A C 1
ATOM 2585 O O . ILE A 1 333 ? 1.056 -10.198 5.272 1.00 91.44 333 ILE A O 1
ATOM 2589 N N . VAL A 1 334 ? 2.662 -11.647 4.691 1.00 89.25 334 VAL A N 1
ATOM 2590 C CA . VAL A 1 334 ? 3.774 -10.858 5.221 1.00 89.25 334 VAL A CA 1
ATOM 2591 C C . VAL A 1 334 ? 4.583 -10.320 4.045 1.00 89.25 334 VAL A C 1
ATOM 2593 O O . VAL A 1 334 ? 5.204 -11.085 3.315 1.00 89.25 334 VAL A O 1
ATOM 2596 N N . ALA A 1 335 ? 4.552 -9.004 3.844 1.00 90.31 335 ALA A N 1
ATOM 2597 C CA . ALA A 1 335 ? 5.246 -8.323 2.758 1.00 90.31 335 ALA A CA 1
ATOM 2598 C C . ALA A 1 335 ? 6.553 -7.695 3.267 1.00 90.31 335 ALA A C 1
ATOM 2600 O O . ALA A 1 335 ? 6.535 -6.700 3.999 1.00 90.31 335 ALA A O 1
ATOM 2601 N N . LEU A 1 336 ? 7.685 -8.275 2.856 1.00 87.81 336 LEU A N 1
ATOM 2602 C CA . LEU A 1 336 ? 9.021 -7.710 3.055 1.00 87.81 336 LEU A CA 1
ATOM 2603 C C . LEU A 1 336 ? 9.281 -6.649 1.978 1.00 87.81 336 LEU A C 1
ATOM 2605 O O . LEU A 1 336 ? 9.561 -6.966 0.825 1.00 87.81 336 LEU A O 1
ATOM 2609 N N . ASN A 1 337 ? 9.134 -5.382 2.348 1.00 87.25 337 ASN A N 1
ATOM 2610 C CA . ASN A 1 337 ? 9.304 -4.248 1.454 1.00 87.25 337 ASN A CA 1
ATOM 2611 C C . ASN A 1 337 ? 10.755 -3.748 1.458 1.00 87.25 337 ASN A C 1
ATOM 2613 O O . ASN A 1 337 ? 11.364 -3.612 2.517 1.00 87.25 337 ASN A O 1
ATOM 2617 N N . GLY A 1 338 ? 11.283 -3.396 0.286 1.00 82.12 338 GLY A N 1
ATOM 2618 C CA . GLY A 1 338 ? 12.650 -2.882 0.155 1.00 82.12 338 GLY A CA 1
ATOM 2619 C C . GLY A 1 338 ? 13.734 -3.919 0.462 1.00 82.12 338 GLY A C 1
ATOM 2620 O O . GLY A 1 338 ? 14.787 -3.556 0.983 1.00 82.12 338 GLY A O 1
ATOM 2621 N N . THR A 1 339 ? 13.469 -5.197 0.181 1.00 80.88 339 THR A N 1
ATOM 2622 C CA . THR A 1 339 ? 14.470 -6.266 0.281 1.00 80.88 339 THR A CA 1
ATOM 2623 C C . THR A 1 339 ? 15.636 -6.007 -0.678 1.00 80.88 339 THR A C 1
ATOM 2625 O O . THR A 1 339 ? 15.451 -5.437 -1.753 1.00 80.88 339 THR A O 1
ATOM 2628 N N . ASP A 1 340 ? 16.842 -6.414 -0.275 1.00 78.00 340 ASP A N 1
ATOM 2629 C CA . ASP A 1 340 ? 18.048 -6.302 -1.098 1.00 78.00 340 ASP A CA 1
ATOM 2630 C C . ASP A 1 340 ? 17.878 -7.075 -2.426 1.00 78.00 340 ASP A C 1
ATOM 2632 O O . ASP A 1 340 ? 17.446 -8.231 -2.390 1.00 78.00 340 ASP A O 1
ATOM 2636 N N . PRO A 1 341 ? 18.222 -6.483 -3.586 1.00 70.31 341 PRO A N 1
ATOM 2637 C CA . PRO A 1 341 ? 18.177 -7.169 -4.879 1.00 70.31 341 PRO A CA 1
ATOM 2638 C C . PRO A 1 341 ? 19.001 -8.465 -4.937 1.00 70.31 341 PRO A C 1
ATOM 2640 O O . PRO A 1 341 ? 18.670 -9.371 -5.695 1.00 70.31 341 PRO A O 1
ATOM 2643 N N . GLY A 1 342 ? 20.055 -8.577 -4.124 1.00 71.50 342 GLY A N 1
ATOM 2644 C CA . GLY A 1 342 ? 20.893 -9.768 -3.986 1.00 71.50 342 GLY A CA 1
ATOM 2645 C C . GLY A 1 342 ? 20.311 -10.859 -3.081 1.00 71.50 342 GLY A C 1
ATOM 2646 O O . GLY A 1 342 ? 21.059 -11.734 -2.634 1.00 71.50 342 GLY A O 1
ATOM 2647 N N . VAL A 1 343 ? 19.014 -10.804 -2.760 1.00 80.25 343 VAL A N 1
ATOM 2648 C CA . VAL A 1 343 ? 18.319 -11.870 -2.031 1.00 80.25 343 VAL A CA 1
ATOM 2649 C C . VAL A 1 343 ? 18.415 -13.198 -2.789 1.00 80.25 343 VAL A C 1
ATOM 2651 O O . VAL A 1 343 ? 18.448 -13.242 -4.017 1.00 80.25 343 VAL A O 1
ATOM 2654 N N . ASP A 1 344 ? 18.490 -14.299 -2.043 1.00 83.56 344 ASP A N 1
ATOM 2655 C CA . ASP A 1 344 ? 18.515 -15.642 -2.618 1.00 83.56 344 ASP A CA 1
ATOM 2656 C C . ASP A 1 344 ? 17.288 -15.861 -3.516 1.00 83.56 344 ASP A C 1
ATOM 2658 O O . ASP A 1 344 ? 16.162 -15.629 -3.083 1.00 83.56 344 ASP A O 1
ATOM 2662 N N . GLU A 1 345 ? 17.486 -16.341 -4.748 1.00 84.81 345 GLU A N 1
ATOM 2663 C CA . GLU A 1 345 ? 16.392 -16.584 -5.701 1.00 84.81 345 GLU A CA 1
ATOM 2664 C C . GLU A 1 345 ? 15.295 -17.499 -5.130 1.00 84.81 345 GLU A C 1
ATOM 2666 O O . GLU A 1 345 ? 14.133 -17.410 -5.526 1.00 84.81 345 GLU A O 1
ATOM 2671 N N . ARG A 1 346 ? 15.642 -18.367 -4.173 1.00 88.62 346 ARG A N 1
ATOM 2672 C CA . ARG A 1 346 ? 14.684 -19.250 -3.496 1.00 88.62 346 ARG A CA 1
ATOM 2673 C C . ARG A 1 346 ? 13.672 -18.491 -2.642 1.00 88.62 346 ARG A C 1
ATOM 2675 O O . ARG A 1 346 ? 12.586 -19.011 -2.421 1.00 88.62 346 ARG A O 1
ATOM 2682 N N . GLU A 1 347 ? 13.987 -17.278 -2.198 1.00 85.31 347 GLU A N 1
ATOM 2683 C CA . GLU A 1 347 ? 13.069 -16.418 -1.436 1.00 85.31 347 GLU A CA 1
ATOM 2684 C C . GLU A 1 347 ? 11.902 -15.895 -2.297 1.00 85.31 347 GLU A C 1
ATOM 2686 O O . GLU A 1 347 ? 10.927 -15.374 -1.762 1.00 85.31 347 GLU A O 1
ATOM 2691 N N . TRP A 1 348 ? 11.940 -16.080 -3.624 1.00 84.25 348 TRP A N 1
ATOM 2692 C CA . TRP A 1 348 ? 10.777 -15.853 -4.492 1.00 84.25 348 TRP A CA 1
ATOM 2693 C C . TRP A 1 348 ? 9.772 -17.016 -4.471 1.00 84.25 348 TRP A C 1
ATOM 2695 O O . TRP A 1 348 ? 8.637 -16.851 -4.921 1.00 84.25 348 TRP A O 1
ATOM 2705 N N . ASP A 1 349 ? 10.150 -18.184 -3.936 1.00 89.25 349 ASP A N 1
ATOM 2706 C CA . ASP A 1 349 ? 9.207 -19.263 -3.645 1.00 89.25 349 ASP A CA 1
ATOM 2707 C C . ASP A 1 349 ? 8.531 -19.026 -2.292 1.00 89.25 349 ASP A C 1
ATOM 2709 O O . ASP A 1 349 ? 9.175 -18.941 -1.246 1.00 89.25 349 ASP A O 1
ATOM 2713 N N . VAL A 1 350 ? 7.198 -18.975 -2.306 1.00 87.44 350 VAL A N 1
ATOM 2714 C CA . VAL A 1 350 ? 6.386 -18.644 -1.127 1.00 87.44 350 VAL A CA 1
ATOM 2715 C C . VAL A 1 350 ? 6.613 -19.626 0.027 1.00 87.44 350 VAL A C 1
ATOM 2717 O O . VAL A 1 350 ? 6.650 -19.214 1.190 1.00 87.44 350 VAL A O 1
ATOM 2720 N N . ASN A 1 351 ? 6.775 -20.921 -0.264 1.00 90.38 351 ASN A N 1
ATOM 2721 C CA . ASN A 1 351 ? 6.942 -21.930 0.781 1.00 90.38 351 ASN A CA 1
ATOM 2722 C C . ASN A 1 351 ? 8.322 -21.818 1.424 1.00 90.38 351 ASN A C 1
ATOM 2724 O O . ASN A 1 351 ? 8.429 -21.856 2.652 1.00 90.38 351 ASN A O 1
ATOM 2728 N N . TYR A 1 352 ? 9.360 -21.656 0.602 1.00 91.38 352 TYR A N 1
ATOM 2729 C CA . TYR A 1 352 ? 10.720 -21.448 1.079 1.00 91.38 352 TYR A CA 1
ATOM 2730 C C . TYR A 1 352 ? 10.825 -20.160 1.901 1.00 91.38 352 TYR A C 1
ATOM 2732 O O . TYR A 1 352 ? 11.299 -20.218 3.033 1.00 91.38 352 TYR A O 1
ATOM 2740 N N . ALA A 1 353 ? 10.307 -19.038 1.394 1.00 87.81 353 ALA A N 1
ATOM 2741 C CA . ALA A 1 353 ? 10.356 -17.749 2.082 1.00 87.81 353 ALA A CA 1
ATOM 2742 C C . ALA A 1 353 ? 9.636 -17.777 3.434 1.00 87.81 353 ALA A C 1
ATOM 2744 O O . ALA A 1 353 ? 10.142 -17.278 4.439 1.00 87.81 353 ALA A O 1
ATOM 2745 N N . THR A 1 354 ? 8.476 -18.439 3.492 1.00 87.25 354 THR A N 1
ATOM 2746 C CA . THR A 1 354 ? 7.732 -18.611 4.747 1.00 87.25 354 THR A CA 1
ATOM 2747 C C . THR A 1 354 ? 8.536 -19.428 5.759 1.00 87.25 354 THR A C 1
ATOM 2749 O O . THR A 1 354 ? 8.632 -19.048 6.925 1.00 87.25 354 THR A O 1
ATOM 2752 N N . GLN A 1 355 ? 9.139 -20.542 5.335 1.00 88.19 355 GLN A N 1
ATOM 2753 C CA . GLN A 1 355 ? 9.972 -21.363 6.219 1.00 88.19 355 GLN A CA 1
ATOM 2754 C C . GLN A 1 355 ? 11.224 -20.611 6.677 1.00 88.19 355 GLN A C 1
ATOM 2756 O O . GLN A 1 355 ? 11.552 -20.655 7.862 1.00 88.19 355 GLN A O 1
ATOM 2761 N N . SER A 1 356 ? 11.877 -19.896 5.760 1.00 85.88 356 SER A N 1
ATOM 2762 C CA . SER A 1 356 ? 13.051 -19.060 6.018 1.00 85.88 356 SER A CA 1
ATOM 2763 C C . SER A 1 356 ? 12.743 -18.030 7.108 1.00 85.88 356 SER A C 1
ATOM 2765 O O . SER A 1 356 ? 13.369 -18.069 8.169 1.00 85.88 356 SER A O 1
ATOM 2767 N N . LEU A 1 357 ? 11.683 -17.231 6.926 1.00 82.81 357 LEU A N 1
ATOM 2768 C CA . LEU A 1 357 ? 11.243 -16.195 7.869 1.00 82.81 357 LEU A CA 1
ATOM 2769 C C . LEU A 1 357 ? 10.851 -16.739 9.253 1.00 82.81 357 LEU A C 1
ATOM 2771 O O . LEU A 1 357 ? 11.068 -16.082 10.270 1.00 82.81 357 LEU A O 1
ATOM 2775 N N . LEU A 1 358 ? 10.242 -17.926 9.315 1.00 81.69 358 LEU A N 1
ATOM 2776 C CA . LEU A 1 358 ? 9.871 -18.553 10.589 1.00 81.69 358 LEU A CA 1
ATOM 2777 C C . LEU A 1 358 ? 11.058 -19.235 11.285 1.00 81.69 358 LEU A C 1
ATOM 2779 O O . LEU A 1 358 ? 10.998 -19.477 12.489 1.00 81.69 358 LEU A O 1
ATOM 2783 N N . SER A 1 359 ? 12.120 -19.556 10.542 1.00 79.88 359 SER A N 1
ATOM 2784 C CA . SER A 1 359 ? 13.338 -20.189 11.065 1.00 79.88 359 SER A CA 1
ATOM 2785 C C . SER A 1 359 ? 14.425 -19.199 11.497 1.00 79.88 359 SER A C 1
ATOM 2787 O O . SER A 1 359 ? 15.306 -19.579 12.272 1.00 79.88 359 SER A O 1
ATOM 2789 N N . SER A 1 360 ? 14.368 -17.962 10.992 1.00 65.31 360 SER A N 1
ATOM 2790 C CA . SER A 1 360 ? 15.261 -16.842 11.316 1.00 65.31 360 SER A CA 1
ATOM 2791 C C . SER A 1 360 ? 14.869 -16.152 12.608 1.00 65.31 360 SER A C 1
ATOM 2793 O O . SER A 1 360 ? 15.773 -15.874 13.426 1.00 65.31 360 SER A O 1
#

pLDDT: mean 76.62, std 17.41, range [29.78, 96.25]

Sequence (360 aa):
MPPPARNPRNGDDDVSDISDEEAPSELEHLPSEVCEDDRCAAAQKPIWHCVDCDSSYCSTCWPLQGPHKPKKRGRDGLPHEKTDPLVARRLDAILNPTKDPLEIQRLHAADQLTKWFGVTKDSTGRPVFEDYGRYATLMSSISPLESMGNRYPQLVSFIGVTNAGKSSPIKMLIQHEDESRSPENRPLFPSPVVGSVINDSIPTSGDVNLYADPTTHADQLPILFADCEGFEGGERTPLGAKSRRTDQDNGASSNLDNFHSRPITWAVTEEQRQREYAVTALYPRLLYTFSDCVVFVLRNAKTFQSAVLTKLLEWGVAALESAINAPALAHCIVALNGTDPGVDEREWDVNYATQSLLSS

Foldseek 3Di:
DDDDDDDDDDDDDDPDDPPPPPDPPPPPQQEDCAAPPPVPPDRAPDWFAFPQVSGIHHPVCQCVDPCQPPPRAGPLRHHTDTHRSVLVRLLCCLVAPDPDPVVLLVQLVLQVLQAAWAWDADPVLFIKIKGLCSVVVLLVVQDDPPPDDAADEAEEEEAEAQPLFSQSVQQCQLVVCVVVDDPVCVSSFRGHDTDHPVPRQAWQDHAKGKGWRPVCSNDSYTYIYIYATHLHNWQHQHPSRVVVVVVVVVPPPPPPVPIDMGTPVVQPDPVSSGSSCCRQPVVLLVCQLRHLAYEYGGQDLVCCVPPNVVSNVVSQVSSVVPHDPDPDGRHYHYHHPPDDSNPDPCCVPPVSVVVVSVVD

Secondary structure (DSSP, 8-state):
-PPPPPPPPP------------PPPTTTTSPPSS---TT--S--SPEEEETTTTEEEETTTGGGSGGGSTT---TTSSPPP-B-HHHHHHHHHHHS----HHHHHHHHHHHGGGEEEEEEE-TTS-EEEEE--HHHHHHHHSS-TTS------EEEEEEESTTS-THHHHHHHHHHTSSSS-GGGGGGS----PPPGGGTTS-SS-SEEEEE-TTTTTSSS-EEEEEEPPTTSTTPPPHHHHHHHHHHHTT-----TT-EEEE-TT--STGGGSHHHIIIIIHHHHHHHH-SEEEEEES-GGGIIIIIIHHHHHHHHHHHHH-SS-SSPPEEEEEETT--TTS-GGGGSHHHHHHHHHH-